Protein AF-0000000074302626 (afdb_homodimer)

InterPro domains:
  IPR003599 Immunoglobulin domain subtype [SM00409] (27-127)
  IPR007110 Immunoglobulin-like domain [PS50835] (35-127)
  IPR013106 Immunoglobulin V-set domain [PF07686] (28-123)
  IPR013106 Immunoglobulin V-set domain [SM00406] (37-113)
  IPR013783 Immunoglobulin-like fold [G3DSA:2.60.40.10] (21-135)
  IPR036179 Immunoglobulin-like domain superfamily [SSF48726] (26-127)
  IPR051713 T-cell Activation and Immune Regulation Protein [PTHR25466] (11-129)

pLDDT: mean 74.73, std 21.74, range [28.8, 98.38]

Solvent-accessible surface area (backbone atoms only — not comparable to full-atom values): 18067 Å² total; per-residue (Å²): 135,83,78,80,64,68,66,65,61,52,59,59,54,62,61,63,63,64,66,69,77,69,72,67,71,64,68,44,77,44,80,39,42,53,61,34,64,42,73,50,74,30,65,54,92,57,94,56,43,43,38,39,33,21,40,72,80,64,46,36,59,33,34,30,54,77,63,36,80,40,63,87,63,31,39,74,93,42,64,94,29,65,44,73,48,69,89,34,30,89,77,20,36,65,33,34,36,42,41,64,34,45,76,82,68,41,42,46,34,37,36,27,33,67,29,71,86,60,38,31,32,31,38,40,44,58,41,71,72,70,69,73,68,62,72,70,68,77,73,68,69,74,69,80,79,74,78,74,73,73,78,82,118,134,82,79,80,63,69,66,66,60,52,59,57,54,61,61,63,66,64,66,69,77,69,73,68,71,66,69,44,76,45,82,39,41,53,61,35,62,42,73,49,72,29,66,55,93,57,95,54,43,44,38,40,33,21,40,73,81,64,48,35,60,35,34,29,54,77,64,36,81,40,63,86,64,31,40,74,93,42,64,95,29,67,43,72,49,69,88,35,31,86,77,19,34,65,32,35,36,41,40,64,34,45,76,82,68,41,43,46,35,37,36,28,32,66,28,73,87,59,39,30,32,32,39,39,44,59,42,73,74,70,70,74,70,63,74,69,70,77,74,68,72,75,70,81,81,74,78,78,73,73,78,80,120

Organism: Pangasianodon hypophthalmus (NCBI:txid310915)

Nearest PDB structures (foldseek):
  6noj-assembly1_A  TM=9.032E-01  e=3.410E-06  Homo sapiens
  6nm8-assembly1_A  TM=8.771E-01  e=3.625E-06  Homo sapiens
  7yds-assembly1_A  TM=8.911E-01  e=1.387E-05  Homo sapiens
  6nnv-assembly4_D  TM=8.698E-01  e=1.228E-05  Homo sapiens
  5x8m-assembly1_A  TM=8.598E-01  e=3.464E-05  Homo sapiens

Sequence (306 aa):
MFVDVNGRYFVVFVFLMLINSVSAQSVQVVNANLGRSVILPCTANHDTLTAYWRYNDSKTVCDIIRGKVNFEEQDPVYKSRVESFPSKFAKGNFSIKLSNLKKSDAGIYTCNFPSTLTPGTVQLRVTENRTGDVMRRPDSLLLFLLGCVLLSNMFVDVNGRYFVVFVFLMLINSVSAQSVQVVNANLGRSVILPCTANHDTLTAYWRYNDSKTVCDIIRGKVNFEEQDPVYKSRVESFPSKFAKGNFSIKLSNLKKSDAGIYTCNFPSTLTPGTVQLRVTENRTGDVMRRPDSLLLFLLGCVLLSN

Secondary structure (DSSP, 8-state):
-----HHHHHHHHHHHTT--------EEEEEEETTS-EEE--B-SS--S-EEEEETTTEEEEEEETTEEE-TT--GGGTTTEEE-GGGGGGTB--EEE-S--GGG-EEEEEE-B-SS--EEEEEEEE------------TT------------/-----HHHHHHHHHHHTT--------EEEEEEETTS-EEE--B-SS--S-EEEEETTTEEEEEEETTEEE-TT--GGGTTTEEE-GGGGGGTB--EEE-S--GGG-EEEEEE-B-SS--EEEEEEEE------------TT------------

Radius of gyration: 34.17 Å; Cα contacts (8 Å, |Δi|>4): 536; chains: 2; bounding box: 73×159×86 Å

Structure (mmCIF, N/CA/C/O backbone):
data_AF-0000000074302626-model_v1
#
loop_
_entity.id
_entity.type
_entity.pdbx_description
1 polymer 'Ig-like domain-containing protein'
#
loop_
_atom_site.group_PDB
_atom_site.id
_atom_site.type_symbol
_atom_site.label_atom_id
_atom_site.label_alt_id
_atom_site.label_comp_id
_atom_site.label_asym_id
_atom_site.label_entity_id
_atom_site.label_seq_id
_atom_site.pdbx_PDB_ins_code
_atom_site.Cartn_x
_atom_site.Cartn_y
_atom_site.Cartn_z
_atom_site.occupancy
_atom_site.B_iso_or_equiv
_atom_site.auth_seq_id
_atom_site.auth_comp_id
_atom_site.auth_asym_id
_atom_site.auth_atom_id
_atom_site.pdbx_PDB_model_num
ATOM 1 N N . MET A 1 1 ? -37.562 13.008 -54.594 1 30.45 1 MET A N 1
ATOM 2 C CA . MET A 1 1 ? -37.781 12.75 -53.188 1 30.45 1 MET A CA 1
ATOM 3 C C . MET A 1 1 ? -36.562 12.031 -52.562 1 30.45 1 MET A C 1
ATOM 5 O O . MET A 1 1 ? -36.375 10.844 -52.812 1 30.45 1 MET A O 1
ATOM 9 N N . PHE A 1 2 ? -35.375 12.781 -52.625 1 40.12 2 PHE A N 1
ATOM 10 C CA . PHE A 1 2 ? -34.094 12.422 -52.062 1 40.12 2 PHE A CA 1
ATOM 11 C C . PHE A 1 2 ? -34.156 12.258 -50.562 1 40.12 2 PHE A C 1
ATOM 13 O O . PHE A 1 2 ? -34.5 13.195 -49.844 1 40.12 2 PHE A O 1
ATOM 20 N N . VAL A 1 3 ? -34.625 11.086 -50.062 1 40.97 3 VAL A N 1
ATOM 21 C CA . VAL A 1 3 ? -34.656 10.68 -48.688 1 40.97 3 VAL A CA 1
ATOM 22 C C . VAL A 1 3 ? -33.25 10.734 -48.094 1 40.97 3 VAL A C 1
ATOM 24 O O . VAL A 1 3 ? -32.312 10.141 -48.625 1 40.97 3 VAL A O 1
ATOM 27 N N . ASP A 1 4 ? -32.875 11.922 -47.562 1 47.25 4 ASP A N 1
ATOM 28 C CA . ASP A 1 4 ? -31.688 12.227 -46.781 1 47.25 4 ASP A CA 1
ATOM 29 C C . ASP A 1 4 ? -31.609 11.328 -45.531 1 47.25 4 ASP A C 1
ATOM 31 O O . ASP A 1 4 ? -32.312 11.57 -44.531 1 47.25 4 ASP A O 1
ATOM 35 N N . VAL A 1 5 ? -31.625 10.016 -45.688 1 51.09 5 VAL A N 1
ATOM 36 C CA . VAL A 1 5 ? -31.578 9.055 -44.594 1 51.09 5 VAL A CA 1
ATOM 37 C C . VAL A 1 5 ? -30.266 9.211 -43.812 1 51.09 5 VAL A C 1
ATOM 39 O O . VAL A 1 5 ? -30.047 8.531 -42.812 1 51.09 5 VAL A O 1
ATOM 42 N N . ASN A 1 6 ? -29.234 9.891 -44.469 1 52.16 6 ASN A N 1
ATOM 43 C CA . ASN A 1 6 ? -27.922 9.453 -44.031 1 52.16 6 ASN A CA 1
ATOM 44 C C . ASN A 1 6 ? -27.562 10.047 -42.688 1 52.16 6 ASN A C 1
ATOM 46 O O . ASN A 1 6 ? -26.531 9.688 -42.094 1 52.16 6 ASN A O 1
ATOM 50 N N . GLY A 1 7 ? -28.312 11.086 -42.219 1 48.12 7 GLY A N 1
ATOM 51 C CA . GLY A 1 7 ? -27.703 11.797 -41.125 1 48.12 7 GLY A CA 1
ATOM 52 C C . GLY A 1 7 ? -27.906 11.102 -39.781 1 48.12 7 GLY A C 1
ATOM 53 O O . GLY A 1 7 ? -27.141 11.305 -38.844 1 48.12 7 GLY A O 1
ATOM 54 N N . ARG A 1 8 ? -29.062 10.383 -39.656 1 54.31 8 ARG A N 1
ATOM 55 C CA . ARG A 1 8 ? -29.422 9.883 -38.344 1 54.31 8 ARG A CA 1
ATOM 56 C C . ARG A 1 8 ? -28.531 8.719 -37.906 1 54.31 8 ARG A C 1
ATOM 58 O O . ARG A 1 8 ? -28.25 8.523 -36.719 1 54.31 8 ARG A O 1
ATOM 65 N N . TYR A 1 9 ? -28.031 7.965 -39.031 1 55.94 9 TYR A N 1
ATOM 66 C CA . TYR A 1 9 ? -27.25 6.797 -38.656 1 55.94 9 TYR A CA 1
ATOM 67 C C . TYR A 1 9 ? -25.859 7.203 -38.156 1 55.94 9 TYR A C 1
ATOM 69 O O . TYR A 1 9 ? -25.219 6.461 -37.406 1 55.94 9 TYR A O 1
ATOM 77 N N . PHE A 1 10 ? -25.562 8.531 -38.344 1 57.09 10 PHE A N 1
ATOM 78 C CA . PHE A 1 10 ? -24.219 8.938 -37.969 1 57.09 10 PHE A CA 1
ATOM 79 C C . PHE A 1 10 ? -24.141 9.219 -36.469 1 57.09 10 PHE A C 1
ATOM 81 O O . PHE A 1 10 ? -23.125 8.945 -35.844 1 57.09 10 PHE A O 1
ATOM 88 N N . VAL A 1 11 ? -25.297 9.633 -35.875 1 56.06 11 VAL A N 1
ATOM 89 C CA . VAL A 1 11 ? -25.281 10.008 -34.469 1 56.06 11 VAL A CA 1
ATOM 90 C C . VAL A 1 11 ? -25.25 8.758 -33.594 1 56.06 11 VAL A C 1
ATOM 92 O O . VAL A 1 11 ? -24.594 8.727 -32.531 1 56.06 11 VAL A O 1
ATOM 95 N N . VAL A 1 12 ? -25.938 7.672 -34.062 1 58.88 12 VAL A N 1
ATOM 96 C CA . VAL A 1 12 ? -25.984 6.484 -33.219 1 58.88 12 VAL A CA 1
ATOM 97 C C . VAL A 1 12 ? -24.625 5.781 -33.25 1 58.88 12 VAL A C 1
ATOM 99 O O . VAL A 1 12 ? -24.172 5.246 -32.25 1 58.88 12 VAL A O 1
ATOM 102 N N . PHE A 1 13 ? -23.828 5.969 -34.406 1 58.75 13 PHE A N 1
ATOM 103 C CA . PHE A 1 13 ? -22.562 5.258 -34.531 1 58.75 13 PHE A CA 1
ATOM 104 C C . PHE A 1 13 ? -21.516 5.863 -33.594 1 58.75 13 PHE A C 1
ATOM 106 O O . PHE A 1 13 ? -20.719 5.141 -33 1 58.75 13 PHE A O 1
ATOM 113 N N . VAL A 1 14 ? -21.562 7.234 -33.375 1 58.25 14 VAL A N 1
ATOM 114 C CA . VAL A 1 14 ? -20.547 7.879 -32.531 1 58.25 14 VAL A CA 1
ATOM 115 C C . VAL A 1 14 ? -20.781 7.512 -31.078 1 58.25 14 VAL A C 1
ATOM 117 O O . VAL A 1 14 ? -19.812 7.375 -30.312 1 58.25 14 VAL A O 1
ATOM 120 N N . PHE A 1 15 ? -22.078 7.203 -30.719 1 56.84 15 PHE A N 1
ATOM 121 C CA . PHE A 1 15 ? -22.344 6.918 -29.312 1 56.84 15 PHE A CA 1
ATOM 122 C C . PHE A 1 15 ? -21.797 5.551 -28.922 1 56.84 15 PHE A C 1
ATOM 124 O O . PHE A 1 15 ? -21.344 5.355 -27.781 1 56.84 15 PHE A O 1
ATOM 131 N N . LEU A 1 16 ? -21.719 4.496 -29.797 1 56.25 16 LEU A N 1
ATOM 132 C CA . LEU A 1 16 ? -21.266 3.148 -29.453 1 56.25 16 LEU A CA 1
ATOM 133 C C . LEU A 1 16 ? -19.766 3.107 -29.266 1 56.25 16 LEU A C 1
ATOM 135 O O . LEU A 1 16 ? -19.234 2.18 -28.641 1 56.25 16 LEU A O 1
ATOM 139 N N . MET A 1 17 ? -19.031 4.078 -29.844 1 53.59 17 MET A N 1
ATOM 140 C CA . MET A 1 17 ? -17.578 3.947 -29.766 1 53.59 17 MET A CA 1
ATOM 141 C C . MET A 1 17 ? -17.078 4.324 -28.375 1 53.59 17 MET A C 1
ATOM 143 O O . MET A 1 17 ? -15.898 4.125 -28.062 1 53.59 17 MET A O 1
ATOM 147 N N . LEU A 1 18 ? -17.875 4.961 -27.641 1 45.97 18 LEU A N 1
ATOM 148 C CA . LEU A 1 18 ? -17.312 5.309 -26.344 1 45.97 18 LEU A CA 1
ATOM 149 C C . LEU A 1 18 ? -17.359 4.113 -25.391 1 45.97 18 LEU A C 1
ATOM 151 O O . LEU A 1 18 ? -17.531 4.277 -24.188 1 45.97 18 LEU A O 1
ATOM 155 N N . ILE A 1 19 ? -17.656 2.846 -25.875 1 48.72 19 ILE A N 1
ATOM 156 C CA . ILE A 1 19 ? -17.391 1.754 -24.938 1 48.72 19 ILE A CA 1
ATOM 157 C C . ILE A 1 19 ? -15.977 1.861 -24.391 1 48.72 19 ILE A C 1
ATOM 159 O O . ILE A 1 19 ? -15.008 1.756 -25.156 1 48.72 19 ILE A O 1
ATOM 163 N N . ASN A 1 20 ? -15.789 2.672 -23.359 1 44.5 20 ASN A N 1
ATOM 164 C CA . ASN A 1 20 ? -14.602 2.721 -22.516 1 44.5 20 ASN A CA 1
ATOM 165 C C . ASN A 1 20 ? -14.031 1.328 -22.266 1 44.5 20 ASN A C 1
ATOM 167 O O . ASN A 1 20 ? -14.75 0.427 -21.828 1 44.5 20 ASN A O 1
ATOM 171 N N . SER A 1 21 ? -13.086 0.851 -23 1 40.78 21 SER A N 1
ATOM 172 C CA . SER A 1 21 ? -12.219 -0.267 -22.656 1 40.78 21 SER A CA 1
ATOM 173 C C . SER A 1 21 ? -11.938 -0.307 -21.156 1 40.78 21 SER A C 1
ATOM 175 O O . SER A 1 21 ? -11.031 0.372 -20.656 1 40.78 21 SER A O 1
ATOM 177 N N . VAL A 1 22 ? -12.93 -0.44 -20.281 1 44.16 22 VAL A N 1
ATOM 178 C CA . VAL A 1 22 ? -12.562 -0.882 -18.938 1 44.16 22 VAL A CA 1
ATOM 179 C C . VAL A 1 22 ? -11.469 -1.944 -19.031 1 44.16 22 VAL A C 1
ATOM 181 O O . VAL A 1 22 ? -11.664 -2.996 -19.641 1 44.16 22 VAL A O 1
ATOM 184 N N . SER A 1 23 ? -10.266 -1.597 -19.234 1 43.94 23 SER A N 1
ATOM 185 C CA . SER A 1 23 ? -9.18 -2.549 -19.062 1 43.94 23 SER A CA 1
ATOM 186 C C . SER A 1 23 ? -9.445 -3.496 -17.906 1 43.94 23 SER A C 1
ATOM 188 O O . SER A 1 23 ? -9.57 -3.061 -16.75 1 43.94 23 SER A O 1
ATOM 190 N N . ALA A 1 24 ? -10.312 -4.422 -18.094 1 46.06 24 ALA A N 1
ATOM 191 C CA . ALA A 1 24 ? -10.531 -5.523 -17.156 1 46.06 24 ALA A CA 1
ATOM 192 C C . ALA A 1 24 ? -9.219 -5.945 -16.5 1 46.06 24 ALA A C 1
ATOM 194 O O . ALA A 1 24 ? -8.211 -6.137 -17.172 1 46.06 24 ALA A O 1
ATOM 195 N N . GLN A 1 25 ? -8.984 -5.445 -15.352 1 54.66 25 GLN A N 1
ATOM 196 C CA . GLN A 1 25 ? -7.879 -5.996 -14.57 1 54.66 25 GLN A CA 1
ATOM 197 C C . GLN A 1 25 ? -7.844 -7.52 -14.672 1 54.66 25 GLN A C 1
ATOM 199 O O . GLN A 1 25 ? -8.797 -8.195 -14.281 1 54.66 25 GLN A O 1
ATOM 204 N N . SER A 1 26 ? -7.039 -8.062 -15.625 1 66.5 26 SER A N 1
ATOM 205 C CA . SER A 1 26 ? -6.934 -9.508 -15.781 1 66.5 26 SER A CA 1
ATOM 206 C C . SER A 1 26 ? -6.418 -10.164 -14.508 1 66.5 26 SER A C 1
ATOM 208 O O . SER A 1 26 ? -5.48 -9.672 -13.883 1 66.5 26 SER A O 1
ATOM 210 N N . VAL A 1 27 ? -7.223 -11 -13.82 1 78.25 27 VAL A N 1
ATOM 211 C CA . VAL A 1 27 ? -6.828 -11.82 -12.68 1 78.25 27 VAL A CA 1
ATOM 212 C C . VAL A 1 27 ? -6.109 -13.078 -13.172 1 78.25 27 VAL A C 1
ATOM 214 O O . VAL A 1 27 ? -6.621 -13.797 -14.031 1 78.25 27 VAL A O 1
ATOM 217 N N . GLN A 1 28 ? -4.84 -13.258 -12.812 1 85.12 28 GLN A N 1
ATOM 218 C CA . GLN A 1 28 ? -4.098 -14.469 -13.125 1 85.12 28 GLN A CA 1
ATOM 219 C C . GLN A 1 28 ? -4.312 -15.539 -12.062 1 85.12 28 GLN A C 1
ATOM 221 O O . GLN A 1 28 ? -4.082 -15.297 -10.875 1 85.12 28 GLN A O 1
ATOM 226 N N . VAL A 1 29 ? -4.77 -16.672 -12.43 1 87.94 29 VAL A N 1
ATOM 227 C CA . VAL A 1 29 ? -4.973 -17.781 -11.5 1 87.94 29 VAL A CA 1
ATOM 228 C C . VAL A 1 29 ? -3.705 -18.625 -11.43 1 87.94 29 VAL A C 1
ATOM 230 O O . VAL A 1 29 ? -3.143 -19 -12.461 1 87.94 29 VAL A O 1
ATOM 233 N N . VAL A 1 30 ? -3.279 -18.922 -10.266 1 92.69 30 VAL A N 1
ATOM 234 C CA . VAL A 1 30 ? -2.113 -19.766 -10.031 1 92.69 30 VAL A CA 1
ATOM 235 C C . VAL A 1 30 ? -2.488 -20.938 -9.117 1 92.69 30 VAL A C 1
ATOM 237 O O . VAL A 1 30 ? -3.082 -20.734 -8.055 1 92.69 30 VAL A O 1
ATOM 240 N N . ASN A 1 31 ? -2.225 -22.125 -9.523 1 91.38 31 ASN A N 1
ATOM 241 C CA . ASN A 1 31 ? -2.447 -23.328 -8.742 1 91.38 31 ASN A CA 1
ATOM 242 C C . ASN A 1 31 ? -1.149 -23.844 -8.125 1 91.38 31 ASN A C 1
ATOM 244 O O . ASN A 1 31 ? -0.103 -23.844 -8.773 1 91.38 31 ASN A O 1
ATOM 248 N N . ALA A 1 32 ? -1.257 -24.25 -6.812 1 94 32 ALA A N 1
ATOM 249 C CA . ALA A 1 32 ? -0.085 -24.812 -6.141 1 94 32 ALA A CA 1
ATOM 250 C C . ALA A 1 32 ? -0.495 -25.797 -5.047 1 94 32 ALA A C 1
ATOM 252 O O . ALA A 1 32 ? -1.673 -25.891 -4.695 1 94 32 ALA A O 1
ATOM 253 N N . ASN A 1 33 ? 0.467 -26.516 -4.551 1 92.62 33 ASN A N 1
ATOM 254 C CA . ASN A 1 33 ? 0.184 -27.562 -3.586 1 92.62 33 ASN A CA 1
ATOM 255 C C . ASN A 1 33 ? 0.623 -27.172 -2.178 1 92.62 33 ASN A C 1
ATOM 257 O O . ASN A 1 33 ? 1.639 -26.5 -2.004 1 92.62 33 ASN A O 1
ATOM 261 N N . LEU A 1 34 ? -0.131 -27.766 -1.21 1 93.94 34 LEU A N 1
ATOM 262 C CA . LEU A 1 34 ? 0.181 -27.578 0.205 1 93.94 34 LEU A CA 1
ATOM 263 C C . LEU A 1 34 ? 1.631 -27.953 0.492 1 93.94 34 LEU A C 1
ATOM 265 O O . LEU A 1 34 ? 2.123 -28.969 -0.007 1 93.94 34 LEU A O 1
ATOM 269 N N . GLY A 1 35 ? 2.295 -27.125 1.33 1 95.25 35 GLY A N 1
ATOM 270 C CA . GLY A 1 35 ? 3.646 -27.438 1.763 1 95.25 35 GLY A CA 1
ATOM 271 C C . GLY A 1 35 ? 4.703 -27.062 0.739 1 95.25 35 GLY A C 1
ATOM 272 O O . GLY A 1 35 ? 5.895 -27.031 1.051 1 95.25 35 GLY A O 1
ATOM 273 N N . ARG A 1 36 ? 4.32 -26.797 -0.44 1 94.44 36 ARG A N 1
ATOM 274 C CA . ARG A 1 36 ? 5.262 -26.438 -1.496 1 94.44 36 ARG A CA 1
ATOM 275 C C . ARG A 1 36 ? 5.379 -24.922 -1.632 1 94.44 36 ARG A C 1
ATOM 277 O O . ARG A 1 36 ? 4.988 -24.188 -0.727 1 94.44 36 ARG A O 1
ATOM 284 N N . SER A 1 37 ? 6.148 -24.469 -2.662 1 96.88 37 SER A N 1
ATOM 285 C CA . SER A 1 37 ? 6.316 -23.047 -2.949 1 96.88 37 SER A CA 1
ATOM 286 C C . SER A 1 37 ? 5.594 -22.656 -4.234 1 96.88 37 SER A C 1
ATOM 288 O O . SER A 1 37 ? 5.277 -23.516 -5.062 1 96.88 37 SER A O 1
ATOM 290 N N . VAL A 1 38 ? 5.293 -21.453 -4.336 1 96.44 38 VAL A N 1
ATOM 291 C CA . VAL A 1 38 ? 4.664 -20.938 -5.547 1 96.44 38 VAL A CA 1
ATOM 292 C C . VAL A 1 38 ? 5.207 -19.547 -5.859 1 96.44 38 VAL A C 1
ATOM 294 O O . VAL A 1 38 ? 5.578 -18.797 -4.953 1 96.44 38 VAL A O 1
ATOM 297 N N . ILE A 1 39 ? 5.301 -19.203 -7.145 1 97.12 39 ILE A N 1
ATOM 298 C CA . ILE A 1 39 ? 5.625 -17.844 -7.574 1 97.12 39 ILE A CA 1
ATOM 299 C C . ILE A 1 39 ? 4.34 -17.078 -7.863 1 97.12 39 ILE A C 1
ATOM 301 O O . ILE A 1 39 ? 3.465 -17.562 -8.578 1 97.12 39 ILE A O 1
ATOM 305 N N . LEU A 1 40 ? 4.129 -16.016 -7.27 1 96.19 40 LEU A N 1
ATOM 306 C CA . LEU A 1 40 ? 3.068 -15.07 -7.602 1 96.19 40 LEU A CA 1
ATOM 307 C C . LEU A 1 40 ? 3.564 -14.016 -8.586 1 96.19 40 LEU A C 1
ATOM 309 O O . LEU A 1 40 ? 4.391 -13.172 -8.242 1 96.19 40 LEU A O 1
ATOM 313 N N . PRO A 1 41 ? 3.102 -14.086 -9.781 1 93.81 41 PRO A N 1
ATOM 314 C CA . PRO A 1 41 ? 3.674 -13.25 -10.836 1 93.81 41 PRO A CA 1
ATOM 315 C C . PRO A 1 41 ? 3.197 -11.797 -10.766 1 93.81 41 PRO A C 1
ATOM 317 O O . PRO A 1 41 ? 2.035 -11.547 -10.438 1 93.81 41 PRO A O 1
ATOM 320 N N . CYS A 1 42 ? 4.082 -10.914 -11.078 1 91.62 42 CYS A N 1
ATOM 321 C CA . CYS A 1 42 ? 3.775 -9.484 -11.172 1 91.62 42 CYS A CA 1
ATOM 322 C C . CYS A 1 42 ? 4.805 -8.766 -12.031 1 91.62 42 CYS A C 1
ATOM 324 O O . CYS A 1 42 ? 6 -8.805 -11.742 1 91.62 42 CYS A O 1
ATOM 326 N N . THR A 1 43 ? 4.344 -8.109 -13.086 1 88.5 43 THR A N 1
ATOM 327 C CA . THR A 1 43 ? 5.207 -7.348 -13.992 1 88.5 43 THR A CA 1
ATOM 328 C C . THR A 1 43 ? 4.691 -5.922 -14.156 1 88.5 43 THR A C 1
ATOM 330 O O . THR A 1 43 ? 3.504 -5.707 -14.406 1 88.5 43 THR A O 1
ATOM 333 N N . ALA A 1 44 ? 5.551 -4.977 -13.922 1 86.19 44 ALA A N 1
ATOM 334 C CA . ALA A 1 44 ? 5.195 -3.572 -14.125 1 86.19 44 ALA A CA 1
ATOM 335 C C . ALA A 1 44 ? 5.215 -3.207 -15.602 1 86.19 44 ALA A C 1
ATOM 337 O O . ALA A 1 44 ? 6.059 -3.695 -16.359 1 86.19 44 ALA A O 1
ATOM 338 N N . ASN A 1 45 ? 4.316 -2.402 -15.938 1 79.81 45 ASN A N 1
ATOM 339 C CA . ASN A 1 45 ? 4.266 -1.92 -17.312 1 79.81 45 ASN A CA 1
ATOM 340 C C . ASN A 1 45 ? 4.887 -0.532 -17.453 1 79.81 45 ASN A C 1
ATOM 342 O O . ASN A 1 45 ? 4.734 0.126 -18.484 1 79.81 45 ASN A O 1
ATOM 346 N N . HIS A 1 46 ? 5.445 0.01 -16.406 1 77.75 46 HIS A N 1
ATOM 347 C CA . HIS A 1 46 ? 6.145 1.287 -16.359 1 77.75 46 HIS A CA 1
ATOM 348 C C . HIS A 1 46 ? 7.406 1.188 -15.508 1 77.75 46 HIS A C 1
ATOM 350 O O . HIS A 1 46 ? 7.629 0.175 -14.836 1 77.75 46 HIS A O 1
ATOM 356 N N . ASP A 1 47 ? 8.203 2.234 -15.617 1 81.12 47 ASP A N 1
ATOM 357 C CA . ASP A 1 47 ? 9.43 2.238 -14.82 1 81.12 47 ASP A CA 1
ATOM 358 C C . ASP A 1 47 ? 9.125 2.508 -13.352 1 81.12 47 ASP A C 1
ATOM 360 O O . ASP A 1 47 ? 8.492 3.512 -13.016 1 81.12 47 ASP A O 1
ATOM 364 N N . THR A 1 48 ? 9.383 1.585 -12.5 1 81.69 48 THR A N 1
ATOM 365 C CA . THR A 1 48 ? 9.234 1.726 -11.055 1 81.69 48 THR A CA 1
ATOM 366 C C . THR A 1 48 ? 10.18 0.782 -10.32 1 81.69 48 THR A C 1
ATOM 368 O O . THR A 1 48 ? 10.664 -0.198 -10.898 1 81.69 48 THR A O 1
ATOM 371 N N . LEU A 1 49 ? 10.484 1.175 -9.117 1 85.06 49 LEU A N 1
ATOM 372 C CA . LEU A 1 49 ? 11.273 0.307 -8.25 1 85.06 49 LEU A CA 1
ATOM 373 C C . LEU A 1 49 ? 10.523 0.003 -6.961 1 85.06 49 LEU A C 1
ATOM 375 O O . LEU A 1 49 ? 11.109 -0.494 -5.996 1 85.06 49 LEU A O 1
ATOM 379 N N . THR A 1 50 ? 9.234 0.332 -6.996 1 84.25 50 THR A N 1
ATOM 380 C CA . THR A 1 50 ? 8.422 0.166 -5.793 1 84.25 50 THR A CA 1
ATOM 381 C C . THR A 1 50 ? 7.156 -0.626 -6.102 1 84.25 50 THR A C 1
ATOM 383 O O . THR A 1 50 ? 6.512 -0.405 -7.133 1 84.25 50 THR A O 1
ATOM 386 N N . ALA A 1 51 ? 6.859 -1.539 -5.305 1 88.62 51 ALA A N 1
ATOM 387 C CA . ALA A 1 51 ? 5.637 -2.336 -5.387 1 88.62 51 ALA A CA 1
ATOM 388 C C . ALA A 1 51 ? 5.16 -2.752 -3.998 1 88.62 51 ALA A C 1
ATOM 390 O O . ALA A 1 51 ? 5.973 -2.979 -3.098 1 88.62 51 ALA A O 1
ATOM 391 N N . TYR A 1 52 ? 3.842 -2.846 -3.848 1 87.38 52 TYR A N 1
ATOM 392 C CA . TYR A 1 52 ? 3.217 -3.277 -2.602 1 87.38 52 TYR A CA 1
ATOM 393 C C . TYR A 1 52 ? 2.379 -4.531 -2.818 1 87.38 52 TYR A C 1
ATOM 395 O O . TYR A 1 52 ? 1.362 -4.496 -3.516 1 87.38 52 TYR A O 1
ATOM 403 N N . TRP A 1 53 ? 2.807 -5.625 -2.248 1 91.19 53 TRP A N 1
ATOM 404 C CA . TRP A 1 53 ? 2.033 -6.863 -2.301 1 91.19 53 TRP A CA 1
ATOM 405 C C . TRP A 1 53 ? 1.067 -6.949 -1.124 1 91.19 53 TRP A C 1
ATOM 407 O O . TRP A 1 53 ? 1.467 -6.777 0.031 1 91.19 53 TRP A O 1
ATOM 417 N N . ARG A 1 54 ? -0.193 -7.227 -1.435 1 88 54 ARG A N 1
ATOM 418 C CA . ARG A 1 54 ? -1.238 -7.344 -0.423 1 88 54 ARG A CA 1
ATOM 419 C C . ARG A 1 54 ? -2.049 -8.625 -0.622 1 88 54 ARG A C 1
ATOM 421 O O . ARG A 1 54 ? -2.252 -9.062 -1.754 1 88 54 ARG A O 1
ATOM 428 N N . TYR A 1 55 ? -2.387 -9.211 0.473 1 89.75 55 TYR A N 1
ATOM 429 C CA . TYR A 1 55 ? -3.385 -10.273 0.489 1 89.75 55 TYR A CA 1
ATOM 430 C C . TYR A 1 55 ? -4.758 -9.727 0.855 1 89.75 55 TYR A C 1
ATOM 432 O O . TYR A 1 55 ? -4.906 -9.023 1.856 1 89.75 55 TYR A O 1
ATOM 440 N N . ASN A 1 56 ? -5.656 -10.008 0.04 1 82.38 56 ASN A N 1
ATOM 441 C CA . ASN A 1 56 ? -7.027 -9.531 0.201 1 82.38 56 ASN A CA 1
ATOM 442 C C . ASN A 1 56 ? -7.066 -8.031 0.456 1 82.38 56 ASN A C 1
ATOM 444 O O . ASN A 1 56 ? -7.758 -7.566 1.369 1 82.38 56 ASN A O 1
ATOM 448 N N . ASP A 1 57 ? -6.227 -7.273 -0.109 1 73.81 57 ASP A N 1
ATOM 449 C CA . ASP A 1 57 ? -6.176 -5.82 -0.224 1 73.81 57 ASP A CA 1
ATOM 450 C C . ASP A 1 57 ? -5.645 -5.188 1.061 1 73.81 57 ASP A C 1
ATOM 452 O O . ASP A 1 57 ? -5.281 -4.008 1.074 1 73.81 57 ASP A O 1
ATOM 456 N N . SER A 1 58 ? -5.57 -5.934 2.16 1 76.25 58 SER A N 1
ATOM 457 C CA . SER A 1 58 ? -5.258 -5.254 3.414 1 76.25 58 SER A CA 1
ATOM 458 C C . SER A 1 58 ? -3.988 -5.816 4.047 1 76.25 58 SER 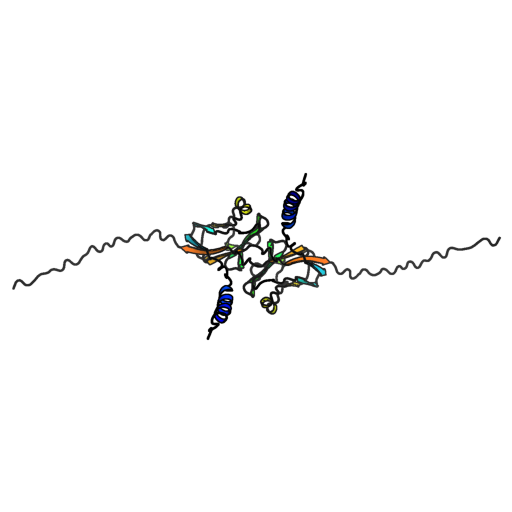A C 1
ATOM 460 O O . SER A 1 58 ? -3.129 -5.062 4.5 1 76.25 58 SER A O 1
ATOM 462 N N . LYS A 1 59 ? -3.893 -7.125 4.082 1 85.69 59 LYS A N 1
ATOM 463 C CA . LYS A 1 59 ? -2.758 -7.734 4.77 1 85.69 59 LYS A CA 1
ATOM 464 C C . LYS A 1 59 ? -1.475 -7.574 3.957 1 85.69 59 LYS A C 1
ATOM 466 O O . LYS A 1 59 ? -1.449 -7.871 2.762 1 85.69 59 LYS A O 1
ATOM 471 N N . THR A 1 60 ? -0.42 -7.074 4.621 1 88.44 60 THR A N 1
ATOM 472 C CA . THR A 1 60 ? 0.845 -6.848 3.932 1 88.44 60 THR A CA 1
ATOM 473 C C . THR A 1 60 ? 1.608 -8.156 3.758 1 88.44 60 THR A C 1
ATOM 475 O O . THR A 1 60 ? 1.927 -8.828 4.738 1 88.44 60 THR A O 1
ATOM 478 N N . VAL A 1 61 ? 1.851 -8.492 2.533 1 94.62 61 VAL A N 1
ATOM 479 C CA . VAL A 1 61 ? 2.709 -9.633 2.221 1 94.62 61 VAL A CA 1
ATOM 480 C C . VAL A 1 61 ? 4.172 -9.195 2.23 1 94.62 61 VAL A C 1
ATOM 482 O O . VAL A 1 61 ? 4.996 -9.773 2.941 1 94.62 61 VAL A O 1
ATOM 485 N N . CYS A 1 62 ? 4.445 -8.195 1.514 1 93.94 62 CYS A N 1
ATOM 486 C CA . CYS A 1 62 ? 5.727 -7.504 1.56 1 93.94 62 CYS A CA 1
ATOM 487 C C . CYS A 1 62 ? 5.676 -6.215 0.749 1 93.94 62 CYS A C 1
ATOM 489 O O . CYS A 1 62 ? 4.754 -6.008 -0.042 1 93.94 62 CYS A O 1
ATOM 491 N N . ASP A 1 63 ? 6.637 -5.41 1.044 1 89.75 63 ASP A N 1
ATOM 492 C CA . ASP A 1 63 ? 6.828 -4.191 0.27 1 89.75 63 ASP A CA 1
ATOM 493 C C . ASP A 1 63 ? 8.195 -4.184 -0.413 1 89.75 63 ASP A C 1
ATOM 495 O O . ASP A 1 63 ? 9.172 -4.703 0.133 1 89.75 63 ASP A O 1
ATOM 499 N N . ILE A 1 64 ? 8.195 -3.697 -1.608 1 91.06 64 ILE A N 1
ATOM 500 C CA . ILE A 1 64 ? 9.438 -3.363 -2.295 1 91.06 64 ILE A CA 1
ATOM 501 C C . ILE A 1 64 ? 9.531 -1.851 -2.479 1 91.06 64 ILE A C 1
ATOM 503 O O . ILE A 1 64 ? 8.703 -1.248 -3.164 1 91.06 64 ILE A O 1
ATOM 507 N N . ILE A 1 65 ? 10.477 -1.301 -1.821 1 84.31 65 ILE A N 1
ATOM 508 C CA . ILE A 1 65 ? 10.602 0.153 -1.791 1 84.31 65 ILE A CA 1
ATOM 509 C C . ILE A 1 65 ? 11.93 0.574 -2.408 1 84.31 65 ILE A C 1
ATOM 511 O O . ILE A 1 65 ? 13 0.254 -1.877 1 84.31 65 ILE A O 1
ATOM 515 N N . ARG A 1 66 ? 11.828 1.259 -3.535 1 83.44 66 ARG A N 1
ATOM 516 C CA . ARG A 1 66 ? 13 1.749 -4.242 1 83.44 66 ARG A CA 1
ATOM 517 C C . ARG A 1 66 ? 14 0.624 -4.492 1 83.44 66 ARG A C 1
ATOM 519 O O . ARG A 1 66 ? 15.195 0.774 -4.219 1 83.44 66 ARG A O 1
ATOM 526 N N . GLY A 1 67 ? 13.477 -0.494 -4.773 1 88.44 67 GLY A N 1
ATOM 527 C CA . GLY A 1 67 ? 14.312 -1.611 -5.184 1 88.44 67 GLY A CA 1
ATOM 528 C C . GLY A 1 67 ? 14.781 -2.463 -4.016 1 88.44 67 GLY A C 1
ATOM 529 O O . GLY A 1 67 ? 15.672 -3.301 -4.172 1 88.44 67 GLY A O 1
ATOM 530 N N . LYS A 1 68 ? 14.289 -2.232 -2.863 1 89.94 68 LYS A N 1
ATOM 531 C CA . LYS A 1 68 ? 14.641 -3.016 -1.684 1 89.94 68 LYS A CA 1
ATOM 532 C C . LYS A 1 68 ? 13.398 -3.645 -1.05 1 89.94 68 LYS A C 1
ATOM 534 O O . LYS A 1 68 ? 12.398 -2.965 -0.829 1 89.94 68 LYS A O 1
ATOM 539 N N . VAL A 1 69 ? 13.531 -4.926 -0.83 1 90.31 69 VAL A N 1
ATOM 540 C CA . VAL A 1 69 ? 12.422 -5.598 -0.163 1 90.31 69 VAL A CA 1
ATOM 541 C C . VAL A 1 69 ? 12.336 -5.141 1.292 1 90.31 69 VAL A C 1
ATOM 543 O O . VAL A 1 69 ? 13.359 -4.992 1.961 1 90.31 69 VAL A O 1
ATOM 546 N N . ASN A 1 70 ? 11.234 -4.855 1.768 1 88.69 70 ASN A N 1
ATOM 547 C CA . ASN A 1 70 ? 10.953 -4.41 3.129 1 88.69 70 ASN A CA 1
ATOM 548 C C . ASN A 1 70 ? 9.922 -5.297 3.809 1 88.69 70 ASN A C 1
ATOM 550 O O . ASN A 1 70 ? 8.781 -5.395 3.348 1 88.69 70 ASN A O 1
ATOM 554 N N . PHE A 1 71 ? 10.383 -5.891 4.883 1 89.69 71 PHE A N 1
ATOM 555 C CA . PHE A 1 71 ? 9.5 -6.809 5.594 1 89.69 71 PHE A CA 1
ATOM 556 C C . PHE A 1 71 ? 8.992 -6.184 6.887 1 89.69 71 PHE A C 1
ATOM 558 O O . PHE A 1 71 ? 8.32 -6.844 7.684 1 89.69 71 PHE A O 1
ATOM 565 N N . GLU A 1 72 ? 9.258 -4.93 7.109 1 82.31 72 GLU A N 1
ATOM 566 C CA . GLU A 1 72 ? 8.945 -4.277 8.375 1 82.31 72 GLU A CA 1
ATOM 567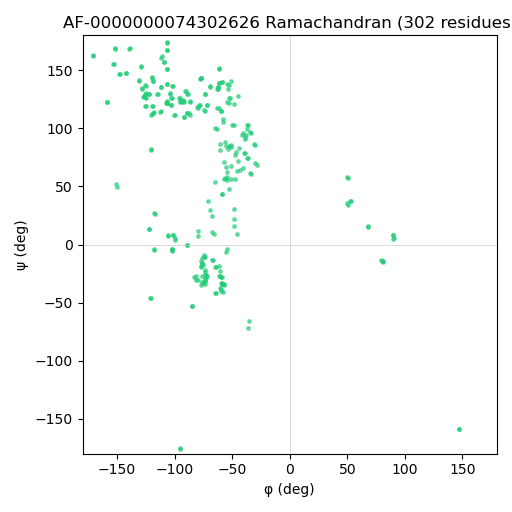 C C . GLU A 1 72 ? 7.461 -4.363 8.695 1 82.31 72 GLU A C 1
ATOM 569 O O . GLU A 1 72 ? 7.078 -4.578 9.852 1 82.31 72 GLU A O 1
ATOM 574 N N . GLU A 1 73 ? 6.637 -4.184 7.711 1 81.44 73 GLU A N 1
ATOM 575 C CA . GLU A 1 73 ? 5.195 -4.145 7.926 1 81.44 73 GLU A CA 1
ATOM 576 C C . GLU A 1 73 ? 4.543 -5.465 7.535 1 81.44 73 GLU A C 1
ATOM 578 O O . GLU A 1 73 ? 3.316 -5.551 7.422 1 81.44 73 GLU A O 1
ATOM 583 N N . GLN A 1 74 ? 5.352 -6.438 7.242 1 89.81 74 GLN A N 1
ATOM 584 C CA . GLN A 1 74 ? 4.832 -7.727 6.801 1 89.81 74 GLN A CA 1
ATOM 585 C C . GLN A 1 74 ? 3.982 -8.383 7.887 1 89.81 74 GLN A C 1
ATOM 587 O O . GLN A 1 74 ? 4.352 -8.367 9.062 1 89.81 74 GLN A O 1
ATOM 592 N N . ASP A 1 75 ? 2.842 -8.867 7.48 1 91 75 ASP A N 1
ATOM 593 C CA . ASP A 1 75 ? 2.039 -9.664 8.406 1 91 75 ASP A CA 1
ATOM 594 C C . ASP A 1 75 ? 2.818 -10.883 8.898 1 91 75 ASP A C 1
ATOM 596 O O . ASP A 1 75 ? 3.5 -11.547 8.117 1 91 75 ASP A O 1
ATOM 600 N N . PRO A 1 76 ? 2.721 -11.242 10.125 1 93.12 76 PRO A N 1
ATOM 601 C CA . PRO A 1 76 ? 3.492 -12.328 10.727 1 93.12 76 PRO A CA 1
ATOM 602 C C . PRO A 1 76 ? 3.256 -13.672 10.039 1 93.12 76 PRO A C 1
ATOM 604 O O . PRO A 1 76 ? 4.133 -14.539 10.055 1 93.12 76 PRO A O 1
ATOM 607 N N . VAL A 1 77 ? 2.139 -13.914 9.453 1 94.69 77 VAL A N 1
ATOM 608 C CA . VAL A 1 77 ? 1.802 -15.195 8.844 1 94.69 77 VAL A CA 1
ATOM 609 C C . VAL A 1 77 ? 2.742 -15.469 7.672 1 94.69 77 VAL A C 1
ATOM 611 O O . VAL A 1 77 ? 2.918 -16.625 7.27 1 94.69 77 VAL A O 1
ATOM 614 N N . TYR A 1 78 ? 3.381 -14.438 7.168 1 96.69 78 TYR A N 1
ATOM 615 C CA . TYR A 1 78 ? 4.246 -14.57 6 1 96.69 78 TYR A CA 1
ATOM 616 C C . TYR A 1 78 ? 5.715 -14.586 6.406 1 96.69 78 TYR A C 1
ATOM 618 O O . TYR A 1 78 ? 6.598 -14.711 5.555 1 96.69 78 TYR A O 1
ATOM 626 N N . LYS A 1 79 ? 6.027 -14.391 7.66 1 96.06 79 LYS A N 1
ATOM 627 C CA . LYS A 1 79 ? 7.406 -14.258 8.125 1 96.06 79 LYS A CA 1
ATOM 628 C C . LYS A 1 79 ? 8.258 -15.43 7.633 1 96.06 79 LYS A C 1
ATOM 630 O O . LYS A 1 79 ? 7.875 -16.594 7.789 1 96.06 79 LYS A O 1
ATOM 635 N N . SER A 1 80 ? 9.344 -15.125 6.988 1 96.44 80 SER A N 1
ATOM 636 C CA . SER A 1 80 ? 10.367 -16.047 6.523 1 96.44 80 SER A CA 1
ATOM 637 C C . SER A 1 80 ? 9.844 -16.953 5.41 1 96.44 80 SER A C 1
ATOM 639 O O . SER A 1 80 ? 10.391 -18.031 5.156 1 96.44 80 SER A O 1
ATOM 641 N N . ARG A 1 81 ? 8.719 -16.594 4.828 1 98.38 81 ARG A N 1
ATOM 642 C CA . ARG A 1 81 ? 8.133 -17.469 3.809 1 98.38 81 ARG A CA 1
ATOM 643 C C . ARG A 1 81 ? 8.078 -16.75 2.459 1 98.38 81 ARG A C 1
ATOM 645 O O . ARG A 1 81 ? 7.676 -17.344 1.458 1 98.38 81 ARG A O 1
ATOM 652 N N . VAL A 1 82 ? 8.469 -15.461 2.41 1 98 82 VAL A N 1
ATOM 653 C CA . VAL A 1 82 ? 8.352 -14.68 1.188 1 98 82 VAL A CA 1
ATOM 654 C C . VAL A 1 82 ? 9.75 -14.297 0.691 1 98 82 VAL A C 1
ATOM 656 O O . VAL A 1 82 ? 10.578 -13.82 1.465 1 98 82 VAL A O 1
ATOM 659 N N . GLU A 1 83 ? 9.992 -14.555 -0.562 1 97.38 83 GLU A N 1
ATOM 660 C CA . GLU A 1 83 ? 11.227 -14.156 -1.225 1 97.38 83 GLU A CA 1
ATOM 661 C C . GLU A 1 83 ? 10.938 -13.336 -2.479 1 97.38 83 GLU A C 1
ATOM 663 O O . GLU A 1 83 ? 10.023 -13.648 -3.236 1 97.38 83 GLU A O 1
ATOM 668 N N . SER A 1 84 ? 11.672 -12.312 -2.658 1 96.25 84 SER A N 1
ATOM 669 C CA . SER A 1 84 ? 11.609 -11.539 -3.891 1 96.25 84 SER A CA 1
ATOM 670 C C . SER A 1 84 ? 12.844 -11.773 -4.758 1 96.25 84 SER A C 1
ATOM 672 O O . SER A 1 84 ? 13.734 -12.539 -4.383 1 96.25 84 SER A O 1
ATOM 674 N N . PHE A 1 85 ? 12.797 -11.195 -5.957 1 95.5 85 PHE A N 1
ATOM 675 C CA . PHE A 1 85 ? 13.883 -11.359 -6.918 1 95.5 85 PHE A CA 1
ATOM 676 C C . PHE A 1 85 ? 14.484 -10.008 -7.289 1 95.5 85 PHE A C 1
ATOM 678 O O . PHE A 1 85 ? 14.219 -9.477 -8.367 1 95.5 85 PHE A O 1
ATOM 685 N N . PRO A 1 86 ? 15.367 -9.531 -6.461 1 94.25 86 PRO A N 1
ATOM 686 C CA . PRO A 1 86 ? 15.859 -8.164 -6.602 1 94.25 86 PRO A CA 1
ATOM 687 C C . PRO A 1 86 ? 16.531 -7.91 -7.953 1 94.25 86 PRO A C 1
ATOM 689 O O . PRO A 1 86 ? 16.422 -6.816 -8.508 1 94.25 86 PRO A O 1
ATOM 692 N N . SER A 1 87 ? 17.141 -8.852 -8.477 1 93.38 87 SER A N 1
ATOM 693 C CA . SER A 1 87 ? 17.844 -8.68 -9.742 1 93.38 87 SER A CA 1
ATOM 694 C C . SER A 1 87 ? 16.859 -8.445 -10.891 1 93.38 87 SER A C 1
ATOM 696 O O . SER A 1 87 ? 17.266 -8.023 -11.977 1 93.38 87 SER A O 1
ATOM 698 N N . LYS A 1 88 ? 15.609 -8.695 -10.648 1 93.19 88 LYS A N 1
ATOM 699 C CA . LYS A 1 88 ? 14.617 -8.641 -11.719 1 93.19 88 LYS A CA 1
ATOM 700 C C . LYS A 1 88 ? 13.805 -7.344 -11.648 1 93.19 88 LYS A C 1
ATOM 702 O O . LYS A 1 88 ? 13.055 -7.027 -12.57 1 93.19 88 LYS A O 1
ATOM 707 N N . PHE A 1 89 ? 14.016 -6.496 -10.633 1 92.62 89 PHE A N 1
ATOM 708 C CA . PHE A 1 89 ? 13.211 -5.297 -10.438 1 92.62 89 PHE A CA 1
ATOM 709 C C . PHE A 1 89 ? 13.406 -4.316 -11.586 1 92.62 89 PHE A C 1
ATOM 711 O O . PHE A 1 89 ? 12.445 -3.691 -12.039 1 92.62 89 PHE A O 1
ATOM 718 N N . ALA A 1 90 ? 14.625 -4.168 -12.008 1 88.31 90 ALA A N 1
ATOM 719 C CA . ALA A 1 90 ? 14.938 -3.219 -13.078 1 88.31 90 ALA A CA 1
ATOM 720 C C . ALA A 1 90 ? 14.195 -3.58 -14.359 1 88.31 90 ALA A C 1
ATOM 722 O O . ALA A 1 90 ? 13.977 -2.719 -15.219 1 88.31 90 ALA A O 1
ATOM 723 N N . LYS A 1 91 ? 13.898 -4.828 -14.492 1 90.81 91 LYS A N 1
ATOM 724 C CA . LYS A 1 91 ? 13.188 -5.297 -15.68 1 90.81 91 LYS A CA 1
ATOM 725 C C . LYS A 1 91 ? 11.672 -5.234 -15.469 1 90.81 91 LYS A C 1
ATOM 727 O O . LYS A 1 91 ? 10.906 -5.719 -16.297 1 90.81 91 LYS A O 1
ATOM 732 N N . GLY A 1 92 ? 11.258 -4.773 -14.25 1 90.19 92 GLY A N 1
ATOM 733 C CA . GLY A 1 92 ? 9.844 -4.605 -13.969 1 90.19 92 GLY A CA 1
ATOM 734 C C . GLY A 1 92 ? 9.195 -5.852 -13.383 1 90.19 92 GLY A C 1
ATOM 735 O O . GLY A 1 92 ? 7.973 -5.961 -13.336 1 90.19 92 GLY A O 1
ATOM 736 N N . ASN A 1 93 ? 10.078 -6.824 -13.141 1 92.69 93 ASN A N 1
ATOM 737 C CA . ASN A 1 93 ? 9.57 -8.062 -12.555 1 92.69 93 ASN A CA 1
ATOM 738 C C . ASN A 1 93 ? 9.57 -8.008 -11.031 1 92.69 93 ASN A C 1
ATOM 740 O O . ASN A 1 93 ? 10.633 -7.992 -10.406 1 92.69 93 ASN A O 1
ATOM 744 N N . PHE A 1 94 ? 8.344 -8.008 -10.523 1 94.19 94 PHE A N 1
ATOM 745 C CA . PHE A 1 94 ? 8.172 -7.891 -9.078 1 94.19 94 PHE A CA 1
ATOM 746 C C . PHE A 1 94 ? 7.496 -9.133 -8.508 1 94.19 94 PHE A C 1
ATOM 748 O O . PHE A 1 94 ? 6.84 -9.062 -7.465 1 94.19 94 PHE A O 1
ATOM 755 N N . SER A 1 95 ? 7.695 -10.242 -9.203 1 94.81 95 SER A N 1
ATOM 756 C CA . SER A 1 95 ? 7.16 -11.508 -8.711 1 94.81 95 SER A CA 1
ATOM 757 C C . SER A 1 95 ? 7.758 -11.867 -7.359 1 94.81 95 SER A C 1
ATOM 759 O O . SER A 1 95 ? 8.875 -11.469 -7.039 1 94.81 95 SER A O 1
ATOM 761 N N . ILE A 1 96 ? 6.977 -12.602 -6.582 1 97.5 96 ILE A N 1
ATOM 762 C CA . ILE A 1 96 ? 7.48 -13.102 -5.312 1 97.5 96 ILE A CA 1
ATOM 763 C C . ILE A 1 96 ? 7.219 -14.609 -5.211 1 97.5 96 ILE A C 1
ATOM 765 O O . ILE A 1 96 ? 6.328 -15.133 -5.883 1 97.5 96 ILE A O 1
ATOM 769 N N . LYS A 1 97 ? 8.078 -15.227 -4.453 1 98.19 97 LYS A N 1
ATOM 770 C CA . LYS A 1 97 ? 7.902 -16.641 -4.133 1 98.19 97 LYS A CA 1
ATOM 771 C C . LYS A 1 97 ? 7.355 -16.812 -2.721 1 98.19 97 LYS A C 1
ATOM 773 O O . LYS A 1 97 ? 7.898 -16.266 -1.762 1 98.19 97 LYS A O 1
ATOM 778 N N . LEU A 1 98 ? 6.273 -17.516 -2.564 1 98.38 98 LEU A N 1
ATOM 779 C CA . LEU A 1 98 ? 5.699 -17.891 -1.275 1 98.38 98 LEU A CA 1
ATOM 780 C C . LEU A 1 98 ? 5.926 -19.375 -0.989 1 98.38 98 LEU A C 1
ATOM 782 O O . LEU A 1 98 ? 5.535 -20.234 -1.786 1 98.38 98 LEU A O 1
ATOM 786 N N . SER A 1 99 ? 6.57 -19.594 0.092 1 98.12 99 SER A N 1
ATOM 787 C CA . SER A 1 99 ? 6.941 -20.969 0.408 1 98.12 99 SER A CA 1
ATOM 788 C C . SER A 1 99 ? 6.078 -21.531 1.532 1 98.12 99 SER A C 1
ATOM 790 O O . SER A 1 99 ? 5.316 -20.797 2.164 1 98.12 99 SER A O 1
ATOM 792 N N . ASN A 1 100 ? 6.18 -22.938 1.709 1 97.38 100 ASN A N 1
ATOM 793 C CA . ASN A 1 100 ? 5.469 -23.656 2.764 1 97.38 100 ASN A CA 1
ATOM 794 C C . ASN A 1 100 ? 3.986 -23.297 2.783 1 97.38 100 ASN A C 1
ATOM 796 O O . ASN A 1 100 ? 3.461 -22.859 3.812 1 97.38 100 ASN A O 1
ATOM 800 N N . LEU A 1 101 ? 3.389 -23.531 1.653 1 97.19 101 LEU A N 1
ATOM 801 C CA . LEU A 1 101 ? 2.01 -23.109 1.427 1 97.19 101 LEU A CA 1
ATOM 802 C C . LEU A 1 101 ? 1.063 -23.797 2.4 1 97.19 101 LEU A C 1
ATOM 804 O O . LEU A 1 101 ? 1.186 -25 2.641 1 97.19 101 LEU A O 1
ATOM 808 N N . LYS A 1 102 ? 0.181 -23.031 2.941 1 96.69 102 LYS A N 1
ATOM 809 C CA . LYS A 1 102 ? -0.904 -23.469 3.812 1 96.69 102 LYS A CA 1
ATOM 810 C C . LYS A 1 102 ? -2.26 -23.297 3.133 1 96.69 102 LYS A C 1
ATOM 812 O O . LYS A 1 102 ? -2.385 -22.547 2.168 1 96.69 102 LYS A O 1
ATOM 817 N N . LYS A 1 103 ? -3.213 -24 3.654 1 94.19 103 LYS A N 1
ATOM 818 C CA . LYS A 1 103 ? -4.57 -23.844 3.133 1 94.19 103 LYS A CA 1
ATOM 819 C C . LYS A 1 103 ? -5.031 -22.391 3.236 1 94.19 103 LYS A C 1
ATOM 821 O O . LYS A 1 103 ? -5.73 -21.891 2.352 1 94.19 103 LYS A O 1
ATOM 826 N N . SER A 1 104 ? -4.594 -21.734 4.301 1 94.06 104 SER A N 1
ATOM 827 C CA . SER A 1 104 ? -5.031 -20.375 4.586 1 94.06 104 SER A CA 1
ATOM 828 C C . SER A 1 104 ? -4.379 -19.375 3.635 1 94.06 104 SER A C 1
ATOM 830 O O . SER A 1 104 ? -4.762 -18.203 3.602 1 94.06 104 SER A O 1
ATOM 832 N N . ASP A 1 105 ? -3.377 -19.812 2.855 1 95.81 105 ASP A N 1
ATOM 833 C CA . ASP A 1 105 ? -2.721 -18.906 1.907 1 95.81 105 ASP A CA 1
ATOM 834 C C . ASP A 1 105 ? -3.59 -18.688 0.67 1 95.81 105 ASP A C 1
ATOM 836 O O . ASP A 1 105 ? -3.348 -17.766 -0.107 1 95.81 105 ASP A O 1
ATOM 840 N N . ALA A 1 106 ? -4.559 -19.578 0.436 1 94.06 106 ALA A N 1
ATOM 841 C CA . ALA A 1 106 ? -5.434 -19.422 -0.725 1 94.06 106 ALA A CA 1
ATOM 842 C C . ALA A 1 106 ? -6.211 -18.125 -0.662 1 94.06 106 ALA A C 1
ATOM 844 O O . ALA A 1 106 ? -6.68 -17.719 0.406 1 94.06 106 ALA A O 1
ATOM 845 N N . GLY A 1 107 ? -6.312 -17.484 -1.842 1 93.19 107 GLY A N 1
ATOM 846 C CA . GLY A 1 107 ? -7.055 -16.234 -1.896 1 93.19 107 GLY A CA 1
ATOM 847 C C . GLY A 1 107 ? -6.5 -15.258 -2.91 1 93.19 107 GLY A C 1
ATOM 848 O O . GLY A 1 107 ? -5.863 -15.664 -3.889 1 93.19 107 GLY A O 1
ATOM 849 N N . ILE A 1 108 ? -6.785 -13.984 -2.762 1 89.5 108 ILE A N 1
ATOM 850 C CA . ILE A 1 108 ? -6.461 -12.953 -3.744 1 89.5 108 ILE A CA 1
ATOM 851 C C . ILE A 1 108 ? -5.25 -12.156 -3.273 1 89.5 108 ILE A C 1
ATOM 853 O O . ILE A 1 108 ? -5.262 -11.57 -2.186 1 89.5 108 ILE A O 1
ATOM 857 N N . TYR A 1 109 ? -4.227 -12.195 -4.074 1 91.69 109 TYR A N 1
ATOM 858 C CA . TYR A 1 109 ? -3.041 -11.367 -3.889 1 91.69 109 TYR A CA 1
ATOM 859 C C . TYR A 1 109 ? -2.994 -10.242 -4.918 1 91.69 109 TYR A C 1
ATOM 861 O O . TYR A 1 109 ? -3.309 -10.453 -6.09 1 91.69 109 TYR A O 1
ATOM 869 N N . THR A 1 110 ? -2.631 -9.078 -4.453 1 88 110 THR A N 1
ATOM 870 C CA . THR A 1 110 ? -2.512 -7.945 -5.367 1 88 110 THR A CA 1
ATOM 871 C C . THR A 1 110 ? -1.125 -7.32 -5.27 1 88 110 THR A C 1
ATOM 873 O O . THR A 1 110 ? -0.578 -7.176 -4.176 1 88 110 THR A O 1
ATOM 876 N N . CYS A 1 111 ? -0.521 -7.133 -6.371 1 89.88 111 CYS A N 1
ATOM 877 C CA . CYS A 1 111 ? 0.715 -6.375 -6.52 1 89.88 111 CYS A CA 1
ATOM 878 C C . CYS A 1 111 ? 0.431 -4.969 -7.031 1 89.88 111 CYS A C 1
ATOM 880 O O . CYS A 1 111 ? -0.013 -4.793 -8.164 1 89.88 111 CYS A O 1
ATOM 882 N N . ASN A 1 112 ? 0.657 -3.945 -6.168 1 83.19 112 ASN A N 1
ATOM 883 C CA . ASN A 1 112 ? 0.276 -2.566 -6.457 1 83.19 112 ASN A CA 1
ATOM 884 C C . ASN A 1 112 ? 1.499 -1.676 -6.652 1 83.19 112 ASN A C 1
ATOM 886 O O . ASN A 1 112 ? 2.482 -1.796 -5.918 1 83.19 112 ASN A O 1
ATOM 890 N N . PHE A 1 113 ? 1.372 -0.875 -7.711 1 81.38 113 PHE A N 1
ATOM 891 C CA . PHE A 1 113 ? 2.395 0.138 -7.953 1 81.38 113 PHE A CA 1
ATOM 892 C C . PHE A 1 113 ? 1.892 1.52 -7.547 1 81.38 113 PHE A C 1
ATOM 894 O O . PHE A 1 113 ? 0.73 1.857 -7.785 1 81.38 113 PHE A O 1
ATOM 901 N N . PRO A 1 114 ? 2.738 2.174 -6.754 1 71.38 114 PRO A N 1
ATOM 902 C CA . PRO A 1 114 ? 2.297 3.533 -6.438 1 71.38 114 PRO A CA 1
ATOM 903 C C . PRO A 1 114 ? 1.967 4.352 -7.684 1 71.38 114 PRO A C 1
ATOM 905 O O . PRO A 1 114 ? 2.635 4.219 -8.711 1 71.38 114 PRO A O 1
ATOM 908 N N . SER A 1 115 ? 0.766 4.797 -7.723 1 63.16 115 SER A N 1
ATOM 909 C CA . SER A 1 115 ? 0.377 5.617 -8.867 1 63.16 115 SER A CA 1
ATOM 910 C C . SER A 1 115 ? 1.271 6.848 -8.992 1 63.16 115 SER A C 1
ATOM 912 O O . SER A 1 115 ? 1.609 7.48 -7.992 1 63.16 115 SER A O 1
ATOM 914 N N . THR A 1 116 ? 2.139 6.781 -10.039 1 54.03 116 THR A N 1
ATOM 915 C CA . THR A 1 116 ? 2.916 7.98 -10.336 1 54.03 116 THR A CA 1
ATOM 916 C C . THR A 1 116 ? 1.996 9.156 -10.641 1 54.03 116 THR A C 1
ATOM 918 O O . THR A 1 116 ? 2.436 10.312 -10.641 1 54.03 116 THR A O 1
ATOM 921 N N . LEU A 1 117 ? 0.93 8.766 -11.227 1 51.97 117 LEU A N 1
ATOM 922 C CA . LEU A 1 117 ? 0.204 9.922 -11.727 1 51.97 117 LEU A CA 1
ATOM 923 C C . LEU A 1 117 ? -0.169 10.867 -10.594 1 51.97 117 LEU A C 1
ATOM 925 O O . LEU A 1 117 ? -0.179 12.094 -10.773 1 51.97 117 LEU A O 1
ATOM 929 N N . THR A 1 118 ? -0.567 10.312 -9.367 1 52.34 118 THR A N 1
ATOM 930 C CA . THR A 1 118 ? -0.972 11.352 -8.43 1 52.34 118 THR A CA 1
ATOM 931 C C . THR A 1 118 ? -0.704 10.914 -6.992 1 52.34 118 THR A C 1
ATOM 933 O O . THR A 1 118 ? -1.636 10.586 -6.254 1 52.34 118 THR A O 1
ATOM 936 N N . PRO A 1 119 ? 0.62 10.406 -6.766 1 58.25 119 PRO A N 1
ATOM 937 C CA . PRO A 1 119 ? 0.735 10.289 -5.312 1 58.25 119 PRO A CA 1
ATOM 938 C C . PRO A 1 119 ? 0.593 11.633 -4.598 1 58.25 119 PRO A C 1
ATOM 940 O O . PRO A 1 119 ? 1.082 12.656 -5.09 1 58.25 119 PRO A O 1
ATOM 943 N N . GLY A 1 120 ? -0.439 11.82 -3.746 1 74.44 120 GLY A N 1
ATOM 944 C CA . GLY A 1 120 ? -0.352 13 -2.896 1 74.44 120 GLY A CA 1
ATOM 945 C C . GLY A 1 120 ? 0.812 12.945 -1.925 1 74.44 120 GLY A C 1
ATOM 946 O O . GLY A 1 120 ? 0.865 12.07 -1.057 1 74.44 120 GLY A O 1
ATOM 947 N N . THR A 1 121 ? 1.912 13.609 -2.227 1 78.25 121 THR A N 1
ATOM 948 C CA . THR A 1 121 ? 3.045 13.695 -1.312 1 78.25 121 THR A CA 1
ATOM 949 C C . THR A 1 121 ? 2.945 14.945 -0.439 1 78.25 121 THR A C 1
ATOM 951 O O . THR A 1 121 ? 2.756 16.047 -0.95 1 78.25 121 THR A O 1
ATOM 954 N N . VAL A 1 122 ? 2.986 14.703 0.889 1 89.88 122 VAL A N 1
ATOM 955 C CA . VAL A 1 122 ? 2.908 15.789 1.857 1 89.88 122 VAL A CA 1
ATOM 956 C C . VAL A 1 122 ? 4.176 15.812 2.711 1 89.88 122 VAL A C 1
ATOM 958 O O . VAL A 1 122 ? 4.578 14.781 3.262 1 89.88 122 VAL A O 1
ATOM 961 N N . GLN A 1 123 ? 4.91 16.859 2.674 1 91.44 123 GLN A N 1
ATOM 962 C CA . GLN A 1 123 ? 5.969 17.078 3.654 1 91.44 123 GLN A CA 1
ATOM 963 C C . GLN A 1 123 ? 5.422 17.781 4.898 1 91.44 123 GLN A C 1
ATOM 965 O O . GLN A 1 123 ? 5.004 18.938 4.84 1 91.44 123 GLN A O 1
ATOM 970 N N . LEU A 1 124 ? 5.418 17.094 6.035 1 95.31 124 LEU A N 1
ATOM 971 C CA . LEU A 1 124 ? 4.961 17.656 7.297 1 95.31 124 LEU A CA 1
ATOM 972 C C . LEU A 1 124 ? 6.133 18.25 8.086 1 95.31 124 LEU A C 1
ATOM 974 O O . LEU A 1 124 ? 7.133 17.562 8.312 1 95.31 124 LEU A O 1
ATOM 978 N N . ARG A 1 125 ? 6.023 19.484 8.383 1 93.44 125 ARG A N 1
ATOM 979 C CA . ARG A 1 125 ? 6.953 20.172 9.281 1 93.44 125 ARG A CA 1
ATOM 980 C C . ARG A 1 125 ? 6.301 20.438 10.633 1 93.44 125 ARG A C 1
ATOM 982 O O . ARG A 1 125 ? 5.215 21.016 10.695 1 93.44 125 ARG A O 1
ATOM 989 N N . VAL A 1 126 ? 6.969 19.938 11.664 1 93.81 126 VAL A N 1
ATOM 990 C CA . VAL A 1 126 ? 6.438 20.125 13.008 1 93.81 126 VAL A CA 1
ATOM 991 C C . VAL A 1 126 ? 7.293 21.141 13.766 1 93.81 126 VAL A C 1
ATOM 993 O O . VAL A 1 126 ? 8.508 20.969 13.883 1 93.81 126 VAL A O 1
ATOM 996 N N . THR A 1 127 ? 6.672 22.234 14.227 1 90 127 THR A N 1
ATOM 997 C CA . THR A 1 127 ? 7.395 23.281 14.953 1 90 127 THR A CA 1
ATOM 998 C C . THR A 1 127 ? 6.828 23.453 16.359 1 90 127 THR A C 1
ATOM 1000 O O . THR A 1 127 ? 5.684 23.062 16.625 1 90 127 THR A O 1
ATOM 1003 N N . GLU A 1 128 ? 7.672 23.734 17.391 1 87.12 128 GLU A N 1
ATOM 1004 C CA . GLU A 1 128 ? 7.258 24.062 18.75 1 87.12 128 GLU A CA 1
ATOM 1005 C C . GLU A 1 128 ? 6.637 25.453 18.828 1 87.12 128 GLU A C 1
ATOM 1007 O O . GLU A 1 128 ? 7.066 26.359 18.125 1 87.12 128 GLU A O 1
ATOM 1012 N N . ASN A 1 129 ? 5.383 25.375 19.281 1 70.56 129 ASN A N 1
ATOM 1013 C CA . ASN A 1 129 ? 4.848 26.719 19.5 1 70.56 129 ASN A CA 1
ATOM 1014 C C . ASN A 1 129 ? 5.773 27.562 20.375 1 70.56 129 ASN A C 1
ATOM 1016 O O . ASN A 1 129 ? 6.199 27.109 21.438 1 70.56 129 ASN A O 1
ATOM 1020 N N . ARG A 1 130 ? 6.723 28.172 19.891 1 59.94 130 ARG A N 1
ATOM 1021 C CA . ARG A 1 130 ? 7.449 29.125 20.734 1 59.94 130 ARG A CA 1
ATOM 1022 C C . ARG A 1 130 ? 6.5 30.141 21.344 1 59.94 130 ARG A C 1
ATOM 1024 O O . ARG A 1 130 ? 5.945 30.984 20.641 1 59.94 130 ARG A O 1
ATOM 1031 N N . THR A 1 131 ? 5.484 29.656 22.047 1 54.09 131 THR A N 1
ATOM 1032 C CA . THR A 1 131 ? 4.848 30.781 22.734 1 54.09 131 THR A CA 1
ATOM 1033 C C . THR A 1 131 ? 5.891 31.812 23.172 1 54.09 131 THR A C 1
ATOM 1035 O O . THR A 1 131 ? 5.652 33 23.109 1 54.09 131 THR A O 1
ATOM 1038 N N . GLY A 1 132 ? 6.734 31.25 24.156 1 48.91 132 GLY A N 1
ATOM 1039 C CA . GLY A 1 132 ? 7.328 32.188 25.125 1 48.91 132 GLY A CA 1
ATOM 1040 C C . GLY A 1 132 ? 8.305 33.156 24.484 1 48.91 132 GLY A C 1
ATOM 1041 O O . GLY A 1 132 ? 9.438 33.281 24.953 1 48.91 132 GLY A O 1
ATOM 1042 N N . ASP A 1 133 ? 8.445 33.25 23.203 1 45.06 133 ASP A N 1
ATOM 1043 C CA . ASP A 1 133 ? 9.391 34.375 23.109 1 45.06 133 ASP A CA 1
ATOM 1044 C C . ASP A 1 133 ? 8.875 35.594 23.859 1 45.06 133 ASP A C 1
ATOM 1046 O O . ASP A 1 133 ? 7.891 36.219 23.453 1 45.06 133 ASP A O 1
ATOM 1050 N N . VAL A 1 134 ? 8.727 35.406 25.188 1 43.75 134 VAL A N 1
ATOM 1051 C CA . VAL A 1 134 ? 8.664 36.594 26.031 1 43.75 134 VAL A CA 1
ATOM 1052 C C . VAL A 1 134 ? 9.477 37.719 25.422 1 43.75 134 VAL A C 1
ATOM 1054 O O . VAL A 1 134 ? 10.68 37.594 25.172 1 43.75 134 VAL A O 1
ATOM 1057 N N . MET A 1 135 ? 8.93 38.469 24.547 1 44.38 135 MET A N 1
ATOM 1058 C CA . MET A 1 135 ? 9.523 39.75 24.25 1 44.38 135 MET A CA 1
ATOM 1059 C C . MET A 1 135 ? 10.234 40.312 25.484 1 44.38 135 MET A C 1
ATOM 1061 O O . MET A 1 135 ? 9.594 40.625 26.484 1 44.38 135 MET A O 1
ATOM 1065 N N . ARG A 1 136 ? 11.312 39.688 25.828 1 44.03 136 ARG A N 1
ATOM 1066 C CA . ARG A 1 136 ? 12.109 40.438 26.797 1 44.03 136 ARG A CA 1
ATOM 1067 C C . ARG A 1 136 ? 12.094 41.938 26.484 1 44.03 136 ARG A C 1
ATOM 1069 O O . ARG A 1 136 ? 12.445 42.344 25.391 1 44.03 136 ARG A O 1
ATOM 1076 N N . ARG A 1 137 ? 11.125 42.656 27.109 1 44.81 137 ARG A N 1
ATOM 1077 C CA . ARG A 1 137 ? 11.172 44.094 27.125 1 44.81 137 ARG A CA 1
ATOM 1078 C C . ARG A 1 137 ? 12.602 44.625 27.25 1 44.81 137 ARG A C 1
ATOM 1080 O O . ARG A 1 137 ? 13.359 44.156 28.109 1 44.81 137 ARG A O 1
ATOM 1087 N N . PRO A 1 138 ? 13.125 45.062 26.188 1 47.03 138 PRO A N 1
ATOM 1088 C CA . PRO A 1 138 ? 14.43 45.719 26.328 1 47.03 138 PRO A CA 1
ATOM 1089 C C . PRO A 1 138 ? 14.469 46.688 27.484 1 47.03 138 PRO A C 1
ATOM 1091 O O . PRO A 1 138 ? 13.617 47.594 27.562 1 47.03 138 PRO A O 1
ATOM 1094 N N . ASP A 1 139 ? 14.484 46.219 28.781 1 43.19 139 ASP A N 1
ATOM 1095 C CA . ASP A 1 139 ? 14.68 47.25 29.812 1 43.19 139 ASP A CA 1
ATOM 1096 C C . ASP A 1 139 ? 15.812 48.188 29.438 1 43.19 139 ASP A C 1
ATOM 1098 O O . ASP A 1 139 ? 16.328 48.906 30.297 1 43.19 139 ASP A O 1
ATOM 1102 N N . SER A 1 140 ? 16.359 48.156 28.266 1 42.59 140 SER A N 1
ATOM 1103 C CA . SER A 1 140 ? 17.609 48.906 28.203 1 42.59 140 SER A CA 1
ATOM 1104 C C . SER A 1 140 ? 17.359 50.406 28.328 1 42.59 140 SER A C 1
ATOM 1106 O O . SER A 1 140 ? 18.109 51.188 27.75 1 42.59 140 SER A O 1
ATOM 1108 N N . LEU A 1 141 ? 16.266 50.875 29.062 1 38.84 141 LEU A N 1
ATOM 1109 C CA . LEU A 1 141 ? 16.203 52.312 29.016 1 38.84 141 LEU A CA 1
ATOM 1110 C C . LEU A 1 141 ? 17.531 52.938 29.469 1 38.84 141 LEU A C 1
ATOM 1112 O O . LEU A 1 141 ? 17.609 54.156 29.703 1 38.84 141 LEU A O 1
ATOM 1116 N N . LEU A 1 142 ? 18.469 52.125 29.891 1 40.22 142 LEU A N 1
ATOM 1117 C CA . LEU A 1 142 ? 19.406 52.969 30.641 1 40.22 142 LEU A CA 1
ATOM 1118 C C . LEU A 1 142 ? 20.078 53.969 29.703 1 40.22 142 LEU A C 1
ATOM 1120 O O . LEU A 1 142 ? 20.953 53.594 28.906 1 40.22 142 LEU A O 1
ATOM 1124 N N . LEU A 1 143 ? 19.281 54.75 28.938 1 34.44 143 LEU A N 1
ATOM 1125 C CA . LEU A 1 143 ? 19.906 55.75 28.078 1 34.44 143 LEU A CA 1
ATOM 1126 C C . LEU A 1 143 ? 20.984 56.5 28.828 1 34.44 143 LEU A C 1
ATOM 1128 O O . LEU A 1 143 ? 20.844 56.781 30.031 1 34.44 143 LEU A O 1
ATOM 1132 N N . PHE A 1 144 ? 22.203 56.531 28.203 1 37.81 144 PHE A N 1
ATOM 1133 C CA . PHE A 1 144 ? 23.5 57.188 28.297 1 37.81 144 PHE A CA 1
ATOM 1134 C C . PHE A 1 144 ? 23.344 58.719 28.391 1 37.81 144 PHE A C 1
ATOM 1136 O O . PHE A 1 144 ? 22.875 59.344 27.453 1 37.81 144 PHE A O 1
ATOM 1143 N N . LEU A 1 145 ? 22.766 59.25 29.531 1 37.31 145 LEU A N 1
ATOM 1144 C CA . LEU A 1 145 ? 22.797 60.688 29.828 1 37.31 145 LEU A CA 1
ATOM 1145 C C . LEU A 1 145 ? 24.203 61.25 29.641 1 37.31 145 LEU A C 1
ATOM 1147 O O . LEU A 1 145 ? 25.094 60.969 30.453 1 37.31 145 LEU A O 1
ATOM 1151 N N . LEU A 1 146 ? 24.812 61.094 28.438 1 34.84 146 LEU A N 1
ATOM 1152 C CA . LEU A 1 146 ? 26.094 61.75 28.156 1 34.84 146 LEU A CA 1
ATOM 1153 C C . LEU A 1 146 ? 26.078 63.219 28.531 1 34.84 146 LEU A C 1
ATOM 1155 O O . LEU A 1 146 ? 25.172 63.938 28.125 1 34.84 146 LEU A O 1
ATOM 1159 N N . GLY A 1 147 ? 26.719 63.594 29.703 1 39.44 147 GLY A N 1
ATOM 1160 C CA . GLY A 1 147 ? 27.125 64.812 30.312 1 39.44 147 GLY A CA 1
ATOM 1161 C C . GLY A 1 147 ? 27.703 65.812 29.312 1 39.44 147 GLY A C 1
ATOM 1162 O O . GLY A 1 147 ? 28.75 65.562 28.719 1 39.44 147 GLY A O 1
ATOM 1163 N N . CYS A 1 148 ? 26.906 66.312 28.391 1 40.03 148 CYS A N 1
ATOM 1164 C CA . CYS A 1 148 ? 27.359 67.438 27.547 1 40.03 148 CYS A CA 1
ATOM 1165 C C . CYS A 1 148 ? 27.875 68.625 28.391 1 40.03 148 CYS A C 1
ATOM 1167 O O . CYS A 1 148 ? 27.094 69.312 29 1 40.03 148 CYS A O 1
ATOM 1169 N N . VAL A 1 149 ? 28.719 68.312 29.344 1 39 149 VAL A N 1
ATOM 1170 C CA . VAL A 1 149 ? 29.344 69.5 29.969 1 39 149 VAL A CA 1
ATOM 1171 C C . VAL A 1 149 ? 30.078 70.312 28.922 1 39 149 VAL A C 1
ATOM 1173 O O . VAL A 1 149 ? 31.141 69.938 28.453 1 39 149 VAL A O 1
ATOM 1176 N N . LEU A 1 150 ? 29.562 70.562 27.719 1 36.09 150 LEU A N 1
ATOM 1177 C CA . LEU A 1 150 ? 30.359 71.375 26.844 1 36.09 150 LEU A CA 1
ATOM 1178 C C . LEU A 1 150 ? 30.75 72.688 27.547 1 36.09 150 LEU A C 1
ATOM 1180 O O . LEU A 1 150 ? 30 73.188 28.391 1 36.09 150 LEU A O 1
ATOM 1184 N N . LEU A 1 151 ? 32.125 73 27.375 1 37.94 151 LEU A N 1
ATOM 1185 C CA . LEU A 1 151 ? 33.125 74.062 27.531 1 37.94 151 LEU A CA 1
ATOM 1186 C C . LEU A 1 151 ? 32.625 75.375 26.984 1 37.94 151 LEU A C 1
ATOM 1188 O O . LEU A 1 151 ? 32.281 75.5 25.812 1 37.94 151 LEU A O 1
ATOM 1192 N N . SER A 1 152 ? 31.781 76.062 27.797 1 38.72 152 SER A N 1
ATOM 1193 C CA . SER A 1 152 ? 31.453 77.5 27.656 1 38.72 152 SER A CA 1
ATOM 1194 C C . SER A 1 152 ? 32.719 78.312 27.5 1 38.72 152 SER A C 1
ATOM 1196 O O . SER A 1 152 ? 32.656 79.562 27.422 1 38.72 152 SER A O 1
ATOM 1198 N N . ASN A 1 153 ? 33.844 77.812 26.906 1 28.8 153 ASN A N 1
ATOM 1199 C CA . ASN A 1 153 ? 34.625 79 26.562 1 28.8 153 ASN A CA 1
ATOM 1200 C C . ASN A 1 153 ? 33.938 79.812 25.422 1 28.8 153 ASN A C 1
ATOM 1202 O O . ASN A 1 153 ? 33.5 79.188 24.438 1 28.8 153 ASN A O 1
ATOM 1206 N N . MET B 1 1 ? 22.562 28.688 -56.562 1 31.48 1 MET B N 1
ATOM 1207 C CA . MET B 1 1 ? 23.094 28.047 -55.344 1 31.48 1 MET B CA 1
ATOM 1208 C C . MET B 1 1 ? 22.125 28.203 -54.188 1 31.48 1 MET B C 1
ATOM 1210 O O . MET B 1 1 ? 22.031 29.281 -53.594 1 31.48 1 MET B O 1
ATOM 1214 N N . PHE B 1 2 ? 20.859 27.703 -54.375 1 39.72 2 PHE B N 1
ATOM 1215 C CA . PHE B 1 2 ? 19.766 27.641 -53.438 1 39.72 2 PHE B CA 1
ATOM 1216 C C . PHE B 1 2 ? 20.156 26.797 -52.219 1 39.72 2 PHE B C 1
ATOM 1218 O O . PHE B 1 2 ? 20.5 25.625 -52.375 1 39.72 2 PHE B O 1
ATOM 1225 N N . VAL B 1 3 ? 20.797 27.422 -51.219 1 41.81 3 VAL B N 1
ATOM 1226 C CA . VAL B 1 3 ? 21.156 26.906 -49.906 1 41.81 3 VAL B CA 1
ATOM 1227 C C . VAL B 1 3 ? 19.906 26.375 -49.188 1 41.81 3 VAL B C 1
ATOM 1229 O O . VAL B 1 3 ? 18.922 27.109 -49.031 1 41.81 3 VAL B O 1
ATOM 1232 N N . ASP B 1 4 ? 19.547 25.109 -49.469 1 47.19 4 ASP B N 1
ATOM 1233 C CA . ASP B 1 4 ? 18.531 24.297 -48.781 1 47.19 4 ASP B CA 1
ATOM 1234 C C . ASP B 1 4 ? 18.797 24.234 -47.281 1 47.19 4 ASP B C 1
ATOM 1236 O O . ASP B 1 4 ? 19.672 23.484 -46.844 1 47.19 4 ASP B O 1
ATOM 1240 N N . VAL B 1 5 ? 18.844 25.359 -46.594 1 53.09 5 VAL B N 1
ATOM 1241 C CA . VAL B 1 5 ? 19.062 25.469 -45.156 1 53.09 5 VAL B CA 1
ATOM 1242 C C . VAL B 1 5 ? 17.938 24.734 -44.406 1 53.09 5 VAL B C 1
ATOM 1244 O O . VAL B 1 5 ? 18.016 24.547 -43.188 1 53.09 5 VAL B O 1
ATOM 1247 N N . ASN B 1 6 ? 16.75 24.562 -45.125 1 52.84 6 ASN B N 1
ATOM 1248 C CA . ASN B 1 6 ? 15.578 24.469 -44.25 1 52.84 6 ASN B CA 1
ATOM 1249 C C . ASN B 1 6 ? 15.492 23.094 -43.562 1 52.84 6 ASN B C 1
ATOM 1251 O O . ASN B 1 6 ? 14.727 22.906 -42.625 1 52.84 6 ASN B O 1
ATOM 1255 N N . GLY B 1 7 ? 16.234 22.094 -44.125 1 51.19 7 GLY B N 1
ATOM 1256 C CA . GLY B 1 7 ? 15.875 20.766 -43.625 1 51.19 7 GLY B CA 1
ATOM 1257 C C . GLY B 1 7 ? 16.469 20.453 -42.281 1 51.19 7 GLY B C 1
ATOM 1258 O O . GLY B 1 7 ? 15.914 19.641 -41.531 1 51.19 7 GLY B O 1
ATOM 1259 N N . ARG B 1 8 ? 17.688 21.047 -42.031 1 55.25 8 ARG B N 1
ATOM 1260 C CA . ARG B 1 8 ? 18.406 20.625 -40.844 1 55.25 8 ARG B CA 1
ATOM 1261 C C . ARG B 1 8 ? 17.75 21.188 -39.594 1 55.25 8 ARG B C 1
ATOM 1263 O O . ARG B 1 8 ? 17.844 20.578 -38.5 1 55.25 8 ARG B O 1
ATOM 1270 N N . TYR B 1 9 ? 17.078 22.406 -39.781 1 56.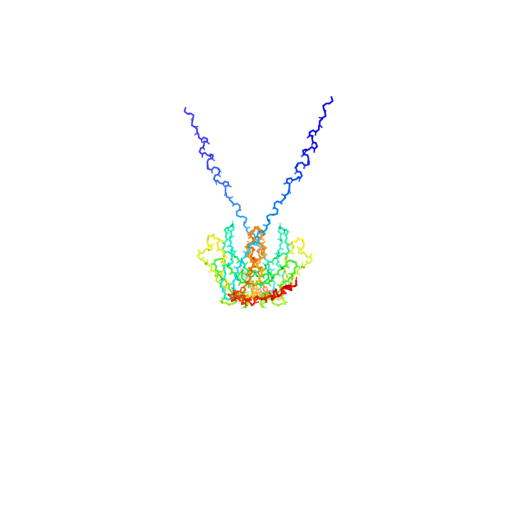91 9 TYR B N 1
ATOM 1271 C CA . TYR B 1 9 ? 16.531 23.016 -38.562 1 56.91 9 TYR B CA 1
ATOM 1272 C C . TYR B 1 9 ? 15.266 22.297 -38.125 1 56.91 9 TYR B C 1
ATOM 1274 O O . TYR B 1 9 ? 14.914 22.312 -36.938 1 56.91 9 TYR B O 1
ATOM 1282 N N . PHE B 1 10 ? 14.758 21.406 -39.062 1 57.69 10 PHE B N 1
ATOM 1283 C CA . PHE B 1 10 ? 13.516 20.734 -38.688 1 57.69 10 PHE B CA 1
ATOM 1284 C C . PHE B 1 10 ? 13.789 19.547 -37.781 1 57.69 10 PHE B C 1
ATOM 1286 O O . PHE B 1 10 ? 13.008 19.281 -36.844 1 57.69 10 PHE B O 1
ATOM 1293 N N . VAL B 1 11 ? 15.023 18.938 -37.906 1 56.81 11 VAL B N 1
ATOM 1294 C CA . VAL B 1 11 ? 15.344 17.75 -37.125 1 56.81 11 VAL B CA 1
ATOM 1295 C C . VAL B 1 11 ? 15.633 18.156 -35.656 1 56.81 11 VAL B C 1
ATOM 1297 O O . VAL B 1 11 ? 15.25 17.469 -34.719 1 56.81 11 VAL B O 1
ATOM 1300 N N . VAL B 1 12 ? 16.219 19.375 -35.469 1 59.78 12 VAL B N 1
ATOM 1301 C CA . VAL B 1 12 ? 16.578 19.766 -34.125 1 59.78 12 VAL B CA 1
ATOM 1302 C C . VAL B 1 12 ? 15.32 20.188 -33.375 1 59.78 12 VAL B C 1
ATOM 1304 O O . VAL B 1 12 ? 15.18 19.906 -32.156 1 59.78 12 VAL B O 1
ATOM 1307 N N . PHE B 1 13 ? 14.258 20.688 -34.125 1 60.06 13 PHE B N 1
ATOM 1308 C CA . PHE B 1 13 ? 13.07 21.188 -33.438 1 60.06 13 PHE B CA 1
ATOM 1309 C C . PHE B 1 13 ? 12.219 20.047 -32.938 1 60.06 13 PHE B C 1
ATOM 1311 O O . PHE B 1 13 ? 11.672 20.125 -31.828 1 60.06 13 PHE B O 1
ATOM 1318 N N . VAL B 1 14 ? 12.188 18.875 -33.656 1 58.44 14 VAL B N 1
ATOM 1319 C CA . VAL B 1 14 ? 11.359 17.75 -33.219 1 58.44 14 VAL B CA 1
ATOM 1320 C C . VAL B 1 14 ? 11.977 17.094 -32 1 58.44 14 VAL B C 1
ATOM 1322 O O . VAL B 1 14 ? 11.258 16.625 -31.109 1 58.44 14 VAL B O 1
ATOM 1325 N N . PHE B 1 15 ? 13.344 17.234 -31.859 1 57.53 15 PHE B N 1
ATOM 1326 C CA . PHE B 1 15 ? 13.984 16.594 -30.734 1 57.53 15 PHE B CA 1
ATOM 1327 C C . PHE B 1 15 ? 13.68 17.328 -29.438 1 57.53 15 PHE B C 1
ATOM 1329 O O . PHE B 1 15 ? 13.531 16.719 -28.375 1 57.53 15 PHE B O 1
ATOM 1336 N N . LEU B 1 16 ? 13.469 18.688 -29.391 1 57.22 16 LEU B N 1
ATOM 1337 C CA . LEU B 1 16 ? 13.227 19.453 -28.172 1 57.22 16 LEU B CA 1
ATOM 1338 C C . LEU B 1 16 ? 11.812 19.203 -27.641 1 57.22 16 LEU B C 1
ATOM 1340 O O . LEU B 1 16 ? 11.555 19.391 -26.453 1 57.22 16 LEU B O 1
ATOM 1344 N N . MET B 1 17 ? 10.891 18.797 -28.516 1 54.81 17 MET B N 1
ATOM 1345 C CA . MET B 1 17 ? 9.516 18.688 -28.031 1 54.81 17 MET B CA 1
ATOM 1346 C C . MET B 1 17 ? 9.328 17.438 -27.188 1 54.81 17 MET B C 1
ATOM 1348 O O . MET B 1 17 ? 8.297 17.266 -26.531 1 54.81 17 MET B O 1
ATOM 1352 N N . LEU B 1 18 ? 10.211 16.531 -27.281 1 47.16 18 LEU B N 1
ATOM 1353 C CA . LEU B 1 18 ? 9.984 15.336 -26.484 1 47.16 18 LEU B CA 1
ATOM 1354 C C . LEU B 1 18 ? 10.398 15.578 -25.031 1 47.16 18 LEU B C 1
ATOM 1356 O O . LEU B 1 18 ? 10.734 14.633 -24.312 1 47.16 18 LEU B O 1
ATOM 1360 N N . ILE B 1 19 ? 10.766 16.859 -24.609 1 49.31 19 ILE B N 1
ATOM 1361 C CA . ILE B 1 19 ? 10.883 17.016 -23.156 1 49.31 19 ILE B CA 1
ATOM 1362 C C . ILE B 1 19 ? 9.594 16.547 -22.484 1 49.31 19 ILE B C 1
ATOM 1364 O O . ILE B 1 19 ? 8.531 17.125 -22.688 1 49.31 19 ILE B O 1
ATOM 1368 N N . ASN B 1 20 ? 9.453 15.242 -22.281 1 45.12 20 ASN B N 1
ATOM 1369 C CA . ASN B 1 20 ? 8.453 14.57 -21.453 1 45.12 20 ASN B CA 1
ATOM 1370 C C . ASN B 1 20 ? 8.148 15.367 -20.188 1 45.12 20 ASN B C 1
ATOM 1372 O O . ASN B 1 20 ? 9.062 15.789 -19.484 1 45.12 20 ASN B O 1
ATOM 1376 N N . 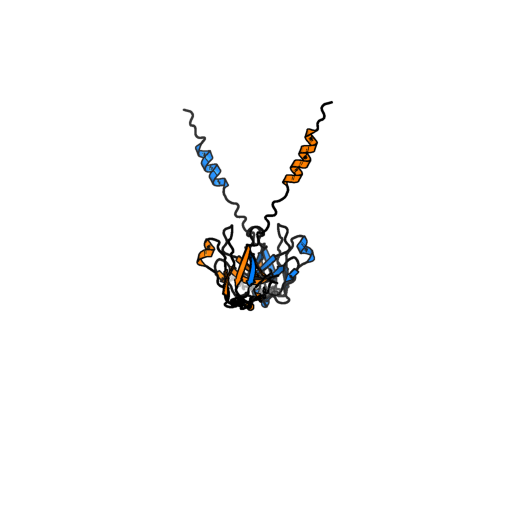SER B 1 21 ? 7.113 16.109 -20.109 1 41.72 21 SER B N 1
ATOM 1377 C CA . SER B 1 21 ? 6.492 16.625 -18.891 1 41.72 21 SER B CA 1
ATOM 1378 C C . SER B 1 21 ? 6.609 15.617 -17.75 1 41.72 21 SER B C 1
ATOM 1380 O O . SER B 1 21 ? 5.789 14.711 -17.625 1 41.72 21 SER B O 1
ATOM 1382 N N . VAL B 1 22 ? 7.797 15.242 -17.297 1 44.28 22 VAL B N 1
ATOM 1383 C CA . VAL B 1 22 ? 7.832 14.633 -15.977 1 44.28 22 VAL B CA 1
ATOM 1384 C C . VAL B 1 22 ? 6.871 15.367 -15.047 1 44.28 22 VAL B C 1
ATOM 1386 O O . VAL B 1 22 ? 7.023 16.562 -14.812 1 44.28 22 VAL B O 1
ATOM 1389 N N . SER B 1 23 ? 5.629 15.133 -15.109 1 43.59 23 SER B N 1
ATOM 1390 C CA . SER B 1 23 ? 4.719 15.617 -14.078 1 43.59 23 SER B CA 1
ATOM 1391 C C . SER B 1 23 ? 5.367 15.555 -12.695 1 43.59 23 SER B C 1
ATOM 1393 O O . SER B 1 23 ? 5.727 14.469 -12.227 1 43.59 23 SER B O 1
ATOM 1395 N N . ALA B 1 24 ? 6.242 16.438 -12.438 1 46.03 24 ALA B N 1
ATOM 1396 C CA . ALA B 1 24 ? 6.797 16.641 -11.102 1 46.03 24 ALA B CA 1
ATOM 1397 C C . ALA B 1 24 ? 5.75 16.359 -10.023 1 46.03 24 ALA B C 1
ATOM 1399 O O . ALA B 1 24 ? 4.625 16.859 -10.102 1 46.03 24 ALA B O 1
ATOM 1400 N N . GLN B 1 25 ? 5.758 15.211 -9.516 1 54.56 25 GLN B N 1
ATOM 1401 C CA . GLN B 1 25 ? 4.953 14.984 -8.32 1 54.56 25 GLN B CA 1
ATOM 1402 C C . GLN B 1 25 ? 5.055 16.172 -7.355 1 54.56 25 GLN B C 1
ATOM 1404 O O . GLN B 1 25 ? 6.145 16.5 -6.891 1 54.56 25 GLN B O 1
ATOM 1409 N N . SER B 1 26 ? 4.078 17.109 -7.43 1 66.38 26 SER B N 1
ATOM 1410 C CA . SER B 1 26 ? 4.09 18.266 -6.543 1 66.38 26 SER B CA 1
ATOM 1411 C C . SER B 1 26 ? 4.031 17.844 -5.078 1 66.38 26 SER B C 1
ATOM 1413 O O . SER B 1 26 ? 3.262 16.953 -4.715 1 66.38 26 SER B O 1
ATOM 1415 N N . VAL B 1 27 ? 5.059 18.094 -4.27 1 78.88 27 VAL B N 1
ATOM 1416 C CA . VAL B 1 27 ? 5.094 17.891 -2.826 1 78.88 27 VAL B CA 1
ATOM 1417 C C . VAL B 1 27 ? 4.41 19.062 -2.125 1 78.88 27 VAL B C 1
ATOM 1419 O O . VAL B 1 27 ? 4.742 20.234 -2.379 1 78.88 27 VAL B O 1
ATOM 1422 N N . GLN B 1 28 ? 3.328 18.812 -1.4 1 85.25 28 GLN B N 1
ATOM 1423 C CA . GLN B 1 28 ? 2.668 19.828 -0.597 1 85.25 28 GLN B CA 1
ATOM 1424 C C . GLN B 1 28 ? 3.287 19.922 0.794 1 85.25 28 GLN B C 1
ATOM 1426 O O . GLN B 1 28 ? 3.381 18.922 1.505 1 85.25 28 GLN B O 1
ATOM 1431 N N . VAL B 1 29 ? 3.729 21.062 1.167 1 88.19 29 VAL B N 1
ATOM 1432 C CA . VAL B 1 29 ? 4.301 21.266 2.492 1 88.19 29 VAL B CA 1
ATOM 1433 C C . VAL B 1 29 ? 3.209 21.703 3.465 1 88.19 29 VAL B C 1
ATOM 1435 O O . VAL B 1 29 ? 2.43 22.625 3.166 1 88.19 29 VAL B O 1
ATOM 1438 N N . VAL B 1 30 ? 3.15 21.094 4.586 1 92.69 30 VAL B N 1
ATOM 1439 C CA . VAL B 1 30 ? 2.191 21.422 5.633 1 92.69 30 VAL B CA 1
ATOM 1440 C C . VAL B 1 30 ? 2.932 21.703 6.941 1 92.69 30 VAL B C 1
ATOM 1442 O O . VAL B 1 30 ? 3.771 20.906 7.371 1 92.69 30 VAL B O 1
ATOM 1445 N N . ASN B 1 31 ? 2.686 22.812 7.539 1 91.31 31 ASN B N 1
ATOM 1446 C CA . ASN B 1 31 ? 3.25 23.203 8.828 1 91.31 31 ASN B CA 1
ATOM 1447 C C . ASN B 1 31 ? 2.242 23.031 9.953 1 91.31 31 ASN B C 1
ATOM 1449 O O . ASN B 1 31 ? 1.062 23.344 9.797 1 91.31 31 ASN B O 1
ATOM 1453 N N . ALA B 1 32 ? 2.756 22.453 11.094 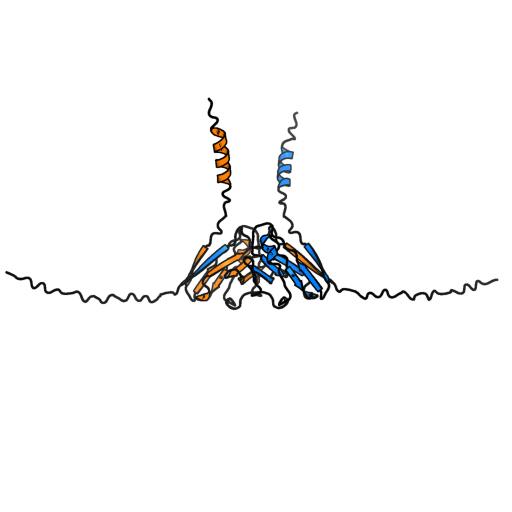1 94.06 32 ALA B N 1
ATOM 1454 C CA . ALA B 1 32 ? 1.888 22.281 12.258 1 94.06 32 ALA B CA 1
ATOM 1455 C C . ALA B 1 32 ? 2.693 22.312 13.547 1 94.06 32 ALA B C 1
ATOM 1457 O O . ALA B 1 32 ? 3.926 22.281 13.523 1 94.06 32 ALA B O 1
ATOM 1458 N N . ASN B 1 33 ? 1.989 22.406 14.641 1 92.62 33 ASN B N 1
ATOM 1459 C CA . ASN B 1 33 ? 2.646 22.562 15.938 1 92.62 33 ASN B CA 1
ATOM 1460 C C . ASN B 1 33 ? 2.584 21.281 16.766 1 92.62 33 ASN B C 1
ATOM 1462 O O . ASN B 1 33 ? 1.595 20.547 16.703 1 92.62 33 ASN B O 1
ATOM 1466 N N . LEU B 1 34 ? 3.645 21.156 17.609 1 94.06 34 LEU B N 1
ATOM 1467 C CA . LEU B 1 34 ? 3.723 20.047 18.562 1 94.06 34 LEU B CA 1
ATOM 1468 C C . LEU B 1 34 ? 2.459 19.969 19.406 1 94.06 34 LEU B C 1
ATOM 1470 O O . LEU B 1 34 ? 1.957 20.984 19.875 1 94.06 34 LEU B O 1
ATOM 1474 N N . GLY B 1 35 ? 1.971 18.703 19.609 1 95.31 35 GLY B N 1
ATOM 1475 C CA . GLY B 1 35 ? 0.835 18.5 20.484 1 95.31 35 GLY B CA 1
ATOM 1476 C C . GLY B 1 35 ? -0.499 18.781 19.828 1 95.31 35 GLY B C 1
ATOM 1477 O O . GLY B 1 35 ? -1.552 18.422 20.344 1 95.31 35 GLY B O 1
ATOM 1478 N N . ARG B 1 36 ? -0.496 19.422 18.734 1 94.56 36 ARG B N 1
ATOM 1479 C CA . ARG B 1 36 ? -1.727 19.766 18.016 1 94.56 36 ARG B CA 1
ATOM 1480 C C . ARG B 1 36 ? -2.041 18.734 16.953 1 94.56 36 ARG B C 1
ATOM 1482 O O . ARG B 1 36 ? -1.488 17.625 16.953 1 94.56 36 ARG B O 1
ATOM 1489 N N . SER B 1 37 ? -3.121 19 16.156 1 96.88 37 SER B N 1
ATOM 1490 C CA . SER B 1 37 ? -3.518 18.125 15.047 1 96.88 37 SER B CA 1
ATOM 1491 C C . SER B 1 37 ? -3.23 18.781 13.703 1 96.88 37 SER B C 1
ATOM 1493 O O . SER B 1 37 ? -3.07 20 13.617 1 96.88 37 SER B O 1
ATOM 1495 N N . VAL B 1 38 ? -3.098 18 12.734 1 96.5 38 VAL B N 1
ATOM 1496 C CA . VAL B 1 38 ? -2.895 18.5 11.375 1 96.5 38 VAL B CA 1
ATOM 1497 C C . VAL B 1 38 ? -3.656 17.625 10.383 1 96.5 38 VAL B C 1
ATOM 1499 O O . VAL B 1 38 ? -3.84 16.422 10.609 1 96.5 38 VAL B O 1
ATOM 1502 N N . ILE B 1 39 ? -4.137 18.219 9.297 1 97.12 39 ILE B N 1
ATOM 1503 C CA . ILE B 1 39 ? -4.715 17.484 8.18 1 97.12 39 ILE B CA 1
ATOM 1504 C C . ILE B 1 39 ? -3.654 17.25 7.105 1 97.12 39 ILE B C 1
ATOM 1506 O O . ILE B 1 39 ? -2.963 18.188 6.695 1 97.12 39 ILE B O 1
ATOM 1510 N N . LEU B 1 40 ? -3.404 16.094 6.75 1 96.31 40 LEU B N 1
ATOM 1511 C CA . LEU B 1 40 ? -2.59 15.75 5.594 1 96.31 40 LEU B CA 1
ATOM 1512 C C . LEU B 1 40 ? -3.455 15.586 4.348 1 96.31 40 LEU B C 1
ATOM 1514 O O . LEU B 1 40 ? -4.238 14.633 4.254 1 96.31 40 LEU B O 1
ATOM 1518 N N . PRO B 1 41 ? -3.34 16.484 3.447 1 93.88 41 PRO B N 1
ATOM 1519 C CA . PRO B 1 41 ? -4.273 16.516 2.318 1 93.88 41 PRO B CA 1
ATOM 1520 C C . PRO B 1 41 ? -3.955 15.453 1.265 1 93.88 41 PRO B C 1
ATOM 1522 O O . PRO B 1 41 ? -2.785 15.172 0.998 1 93.88 41 PRO B O 1
ATOM 1525 N N . CYS B 1 42 ? -4.98 14.914 0.708 1 91.75 42 CYS B N 1
ATOM 1526 C CA . CYS B 1 42 ? -4.867 13.969 -0.396 1 91.75 42 CYS B CA 1
ATOM 1527 C C . CYS B 1 42 ? -6.168 13.898 -1.188 1 91.75 42 CYS B C 1
ATOM 1529 O O . CYS B 1 42 ? -7.227 13.594 -0.631 1 91.75 42 CYS B O 1
ATOM 1531 N N . THR B 1 43 ? -6.09 14.18 -2.484 1 88.56 43 THR B N 1
ATOM 1532 C CA . THR B 1 43 ? -7.246 14.125 -3.373 1 88.56 43 THR B CA 1
ATOM 1533 C C . THR B 1 43 ? -6.957 13.242 -4.586 1 88.56 43 THR B C 1
ATOM 1535 O O . THR B 1 43 ? -5.914 13.383 -5.227 1 88.56 43 THR B O 1
ATOM 1538 N N . ALA B 1 44 ? -7.828 12.297 -4.828 1 86.44 44 ALA B N 1
ATOM 1539 C CA . ALA B 1 44 ? -7.703 11.438 -6.008 1 86.44 44 ALA B CA 1
ATOM 1540 C C . ALA B 1 44 ? -8.172 12.164 -7.266 1 86.44 44 ALA B C 1
ATOM 1542 O O . ALA B 1 44 ? -9.125 12.938 -7.223 1 86.44 44 ALA B O 1
ATOM 1543 N N . ASN B 1 45 ? -7.496 11.906 -8.297 1 79.94 45 ASN B N 1
ATOM 1544 C CA . ASN B 1 45 ? -7.883 12.477 -9.586 1 79.94 45 ASN B CA 1
ATOM 1545 C C . ASN B 1 45 ? -8.656 11.477 -10.43 1 79.94 45 ASN B C 1
ATOM 1547 O O . ASN B 1 45 ? -8.867 11.695 -11.625 1 79.94 45 ASN B O 1
ATOM 1551 N N . HIS B 1 46 ? -8.977 10.32 -9.922 1 77.75 46 HIS B N 1
ATOM 1552 C CA . HIS B 1 46 ? -9.758 9.266 -10.547 1 77.75 46 HIS B CA 1
ATOM 1553 C C . HIS B 1 46 ? -10.711 8.625 -9.539 1 77.75 46 HIS B C 1
ATOM 1555 O O . HIS B 1 46 ? -10.641 8.898 -8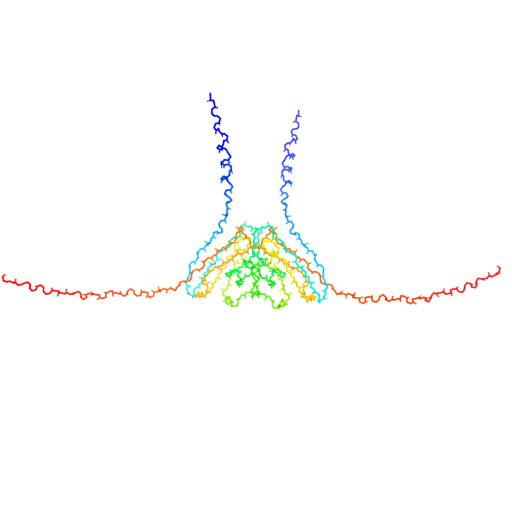.344 1 77.75 46 HIS B O 1
ATOM 1561 N N . ASP B 1 47 ? -11.617 7.84 -10.094 1 80.88 47 ASP B N 1
ATOM 1562 C CA . ASP B 1 47 ? -12.562 7.164 -9.219 1 80.88 47 ASP B CA 1
ATOM 1563 C C . ASP B 1 47 ? -11.891 6.02 -8.461 1 80.88 47 ASP B C 1
ATOM 1565 O O . ASP B 1 47 ? -11.297 5.129 -9.07 1 80.88 47 ASP B O 1
ATOM 1569 N N . THR B 1 48 ? -11.789 6.105 -7.188 1 81.69 48 THR B N 1
ATOM 1570 C CA . THR B 1 48 ? -11.258 5.055 -6.324 1 81.69 48 THR B CA 1
ATOM 1571 C C . THR B 1 48 ? -11.859 5.152 -4.926 1 81.69 48 THR B C 1
ATOM 1573 O O . THR B 1 48 ? -12.359 6.207 -4.531 1 81.69 48 THR B O 1
ATOM 1576 N N . LEU B 1 49 ? -11.859 4.023 -4.273 1 85.12 49 LEU B N 1
ATOM 1577 C CA . 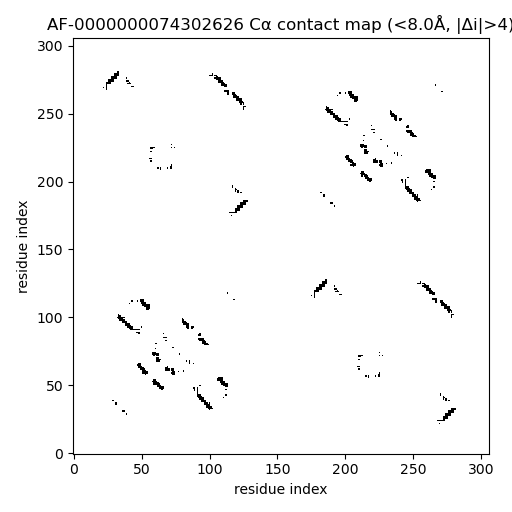LEU B 1 49 ? -12.273 3.992 -2.875 1 85.12 49 LEU B CA 1
ATOM 1578 C C . LEU B 1 49 ? -11.164 3.434 -1.991 1 85.12 49 LEU B C 1
ATOM 1580 O O . LEU B 1 49 ? -11.398 3.084 -0.833 1 85.12 49 LEU B O 1
ATOM 1584 N N . THR B 1 50 ? -9.977 3.354 -2.588 1 84.38 50 THR B N 1
ATOM 1585 C CA . THR B 1 50 ? -8.844 2.762 -1.88 1 84.38 50 THR B CA 1
ATOM 1586 C C . THR B 1 50 ? -7.637 3.693 -1.914 1 84.38 50 THR B C 1
ATOM 1588 O O . THR B 1 50 ? -7.34 4.297 -2.947 1 84.38 50 THR B O 1
ATOM 1591 N N . ALA B 1 51 ? -7.031 3.855 -0.833 1 88.56 51 ALA B N 1
ATOM 1592 C CA . ALA B 1 51 ? -5.801 4.633 -0.696 1 88.56 51 ALA B CA 1
ATOM 1593 C C . ALA B 1 51 ? -4.91 4.059 0.404 1 88.56 51 ALA B C 1
ATOM 1595 O O . ALA B 1 51 ? -5.406 3.527 1.399 1 88.56 51 ALA B O 1
ATOM 1596 N N . TYR B 1 52 ? -3.594 4.18 0.194 1 87.44 52 TYR B N 1
ATOM 1597 C CA . TYR B 1 52 ? -2.602 3.727 1.162 1 87.44 52 TYR B CA 1
ATOM 1598 C C . TYR B 1 52 ? -1.723 4.883 1.623 1 87.44 52 TYR B C 1
ATOM 1600 O O . TYR B 1 52 ? -0.948 5.434 0.837 1 87.44 52 TYR B O 1
ATOM 1608 N N . TRP B 1 53 ? -1.861 5.266 2.875 1 91.31 53 TRP B N 1
ATOM 1609 C CA . TRP B 1 53 ? -1.004 6.293 3.451 1 91.31 53 TRP B CA 1
ATOM 1610 C C . TRP B 1 53 ? 0.26 5.68 4.047 1 91.31 53 TRP B C 1
ATOM 1612 O O . TRP B 1 53 ? 0.186 4.734 4.832 1 91.31 53 TRP B O 1
ATOM 1622 N N . ARG B 1 54 ? 1.416 6.23 3.666 1 88 54 ARG B N 1
ATOM 1623 C CA . ARG B 1 54 ? 2.711 5.758 4.148 1 88 54 ARG B CA 1
ATOM 1624 C C . ARG B 1 54 ? 3.568 6.918 4.641 1 88 54 ARG B C 1
ATOM 1626 O O . ARG B 1 54 ? 3.498 8.023 4.098 1 88 54 ARG B O 1
ATOM 1633 N N . TYR B 1 55 ? 4.254 6.672 5.699 1 89.75 55 TYR B N 1
ATOM 1634 C CA . TYR B 1 55 ? 5.328 7.551 6.148 1 89.75 55 TYR B CA 1
ATOM 1635 C C . TYR B 1 55 ? 6.684 7.059 5.648 1 89.75 55 TYR B C 1
ATOM 1637 O O . TYR B 1 55 ? 7.023 5.887 5.824 1 89.75 55 TYR B O 1
ATOM 1645 N N . ASN B 1 56 ? 7.348 7.906 5.027 1 82.5 56 ASN B N 1
ATOM 1646 C CA . ASN B 1 56 ? 8.648 7.602 4.438 1 82.5 56 ASN B CA 1
ATOM 1647 C C . ASN B 1 56 ? 8.594 6.336 3.586 1 82.5 56 ASN B C 1
ATOM 1649 O O . ASN B 1 56 ? 9.461 5.465 3.707 1 82.5 56 ASN B O 1
ATOM 1653 N N . ASP B 1 57 ? 7.551 6.059 2.936 1 73.88 57 ASP B N 1
ATOM 1654 C CA . ASP B 1 57 ? 7.309 5.062 1.894 1 73.88 57 ASP B CA 1
ATOM 1655 C C . ASP B 1 57 ? 7.094 3.678 2.496 1 73.88 57 ASP B C 1
ATOM 1657 O O . ASP B 1 57 ? 6.641 2.76 1.81 1 73.88 57 ASP B O 1
ATOM 1661 N N . SER B 1 58 ? 7.414 3.473 3.771 1 76.12 58 SER B N 1
ATOM 1662 C CA . SER B 1 58 ? 7.395 2.1 4.266 1 76.12 58 SER B CA 1
ATOM 1663 C C . SER B 1 58 ? 6.422 1.946 5.426 1 76.12 58 SER B C 1
ATOM 1665 O O . SER B 1 58 ? 5.641 0.992 5.469 1 76.12 58 SER B O 1
ATOM 1667 N N . LYS B 1 59 ? 6.48 2.881 6.367 1 85.62 59 LYS B N 1
ATOM 1668 C CA . LYS B 1 59 ? 5.656 2.736 7.562 1 85.62 59 LYS B CA 1
ATOM 1669 C C . LYS B 1 59 ? 4.188 3.016 7.258 1 85.62 59 LYS B C 1
ATOM 1671 O O . LYS B 1 59 ? 3.859 4.031 6.637 1 85.62 59 LYS B O 1
ATOM 1676 N N . THR B 1 60 ? 3.311 2.088 7.68 1 88.62 60 THR B N 1
ATOM 1677 C CA . THR B 1 60 ? 1.886 2.236 7.406 1 88.62 60 THR B CA 1
ATOM 1678 C C . THR B 1 60 ? 1.25 3.225 8.375 1 88.62 60 THR B C 1
ATOM 1680 O O . THR B 1 60 ? 1.295 3.025 9.594 1 88.62 60 THR B O 1
ATOM 1683 N N . VAL B 1 61 ? 0.704 4.266 7.828 1 94.62 61 VAL B N 1
ATOM 1684 C CA . VAL B 1 61 ? -0.077 5.211 8.617 1 94.62 61 VAL B CA 1
ATOM 1685 C C . VAL B 1 61 ? -1.517 4.719 8.742 1 94.62 61 VAL B C 1
ATOM 1687 O O . VAL B 1 61 ? -2.035 4.574 9.852 1 94.62 61 VAL B O 1
ATOM 1690 N N . CYS B 1 62 ? -2.078 4.441 7.652 1 94 62 CYS B N 1
ATOM 1691 C CA . CYS B 1 62 ? -3.363 3.754 7.574 1 94 62 CYS B CA 1
ATOM 1692 C C . CYS B 1 62 ? -3.682 3.355 6.141 1 94 62 CYS B C 1
ATOM 1694 O O . CYS B 1 62 ? -3.043 3.838 5.199 1 94 62 CYS B O 1
ATOM 1696 N N . ASP B 1 63 ? -4.613 2.455 6.07 1 89.81 63 ASP B N 1
ATOM 1697 C CA . ASP B 1 63 ? -5.148 2.055 4.77 1 89.81 63 ASP B CA 1
ATOM 1698 C C . ASP B 1 63 ? -6.641 2.352 4.676 1 89.81 63 ASP B C 1
ATOM 1700 O O . ASP B 1 63 ? -7.363 2.258 5.672 1 89.81 63 ASP B O 1
ATOM 1704 N N . ILE B 1 64 ? -7.027 2.803 3.525 1 91.12 64 ILE B N 1
ATOM 1705 C CA . ILE B 1 64 ? -8.445 2.873 3.174 1 91.12 64 ILE B CA 1
ATOM 1706 C C . ILE B 1 64 ? -8.75 1.875 2.061 1 91.12 64 ILE B C 1
ATOM 1708 O O . ILE B 1 64 ? -8.211 1.979 0.958 1 91.12 64 ILE B O 1
ATOM 1712 N N . ILE B 1 65 ? -9.531 0.931 2.396 1 84.56 65 ILE B N 1
ATOM 1713 C CA . ILE B 1 65 ? -9.797 -0.168 1.475 1 84.56 65 ILE B CA 1
ATOM 1714 C C . ILE B 1 65 ? -11.281 -0.216 1.14 1 84.56 65 ILE B C 1
ATOM 1716 O O . ILE B 1 65 ? -12.117 -0.47 2.014 1 84.56 65 ILE B O 1
ATOM 1720 N N . ARG B 1 66 ? -11.586 0.059 -0.115 1 83.38 66 ARG B N 1
ATOM 1721 C CA . ARG B 1 66 ? -12.961 0.04 -0.604 1 83.38 66 ARG B CA 1
ATOM 1722 C C . ARG B 1 66 ? -13.859 0.915 0.262 1 83.38 66 ARG B C 1
ATOM 1724 O O . ARG B 1 66 ? -14.938 0.482 0.681 1 83.38 66 ARG B O 1
ATOM 1731 N N . GLY B 1 67 ? -13.312 1.985 0.669 1 88.56 67 GLY B N 1
ATOM 1732 C CA . GLY B 1 67 ? -14.102 2.979 1.375 1 88.56 67 GLY B CA 1
ATOM 1733 C C . GLY B 1 67 ? -14.125 2.766 2.877 1 88.56 67 GLY B C 1
ATOM 1734 O O . GLY B 1 67 ? -14.93 3.383 3.584 1 88.56 67 GLY B O 1
ATOM 1735 N N . LYS B 1 68 ? -13.359 1.89 3.377 1 89.75 68 LYS B N 1
ATOM 1736 C CA . LYS B 1 68 ? -13.281 1.628 4.812 1 89.75 68 LYS B CA 1
ATOM 1737 C C . LYS B 1 68 ? -11.859 1.805 5.328 1 89.75 68 LYS B C 1
ATOM 1739 O O . LYS B 1 68 ? -10.914 1.268 4.746 1 89.75 68 LYS B O 1
ATOM 1744 N N . VAL B 1 69 ? -11.773 2.57 6.363 1 90.44 69 VAL B N 1
ATOM 1745 C CA . VAL B 1 69 ? -10.453 2.746 6.965 1 90.44 69 VAL B CA 1
ATOM 1746 C C . VAL B 1 69 ? -10.016 1.445 7.633 1 90.44 69 VAL B C 1
ATOM 1748 O O . VAL B 1 69 ? -10.82 0.77 8.281 1 90.44 69 VAL B O 1
ATOM 1751 N N . ASN B 1 70 ? -8.859 1.05 7.484 1 88.81 70 ASN B N 1
ATOM 1752 C CA . ASN B 1 70 ? -8.258 -0.156 8.047 1 88.81 70 ASN B CA 1
ATOM 1753 C C . ASN B 1 70 ? -6.984 0.16 8.82 1 88.81 70 ASN B C 1
ATOM 1755 O O . ASN B 1 70 ? -6.02 0.672 8.25 1 88.81 70 ASN B O 1
ATOM 1759 N N . PHE B 1 71 ? -7.055 -0.176 10.086 1 89.81 71 PHE B N 1
ATOM 1760 C CA . PHE B 1 71 ? -5.914 0.124 10.945 1 89.81 71 PHE B CA 1
ATOM 1761 C C . PHE B 1 71 ? -5.137 -1.146 11.273 1 89.81 71 PHE B C 1
ATOM 1763 O O . PHE B 1 71 ? -4.203 -1.115 12.078 1 89.81 71 PHE B O 1
ATOM 1770 N N . GLU B 1 72 ? -5.449 -2.246 10.656 1 82.5 72 GLU B N 1
ATOM 1771 C CA . GLU B 1 72 ? -4.871 -3.539 11.016 1 82.5 72 GLU B CA 1
ATOM 1772 C C . GLU B 1 72 ? -3.352 -3.521 10.875 1 82.5 72 GLU B C 1
ATOM 1774 O O . GLU B 1 72 ? -2.643 -4.094 11.703 1 82.5 72 GLU B O 1
ATOM 1779 N N . GLU B 1 73 ? -2.863 -2.898 9.844 1 81.62 73 GLU B N 1
ATOM 1780 C CA . GLU B 1 73 ? -1.431 -2.908 9.57 1 81.62 73 GLU B CA 1
ATOM 1781 C C . GLU B 1 73 ? -0.774 -1.601 10 1 81.62 73 GLU B C 1
ATOM 1783 O O . GLU B 1 73 ? 0.372 -1.325 9.641 1 81.62 73 GLU B O 1
ATOM 1788 N N . GLN B 1 74 ? -1.528 -0.784 10.68 1 89.94 74 GLN B N 1
ATOM 1789 C CA . GLN B 1 74 ? -1.021 0.519 11.094 1 89.94 74 GLN B CA 1
ATOM 1790 C C . GLN B 1 74 ? 0.167 0.369 12.047 1 89.94 74 GLN B C 1
ATOM 1792 O O . GLN B 1 74 ? 0.146 -0.471 12.945 1 89.94 74 GLN B O 1
ATOM 1797 N N . ASP B 1 75 ? 1.196 1.128 11.781 1 91.12 75 ASP B N 1
ATOM 1798 C CA . ASP B 1 75 ? 2.307 1.188 12.727 1 91.12 75 ASP B CA 1
ATOM 1799 C C . ASP B 1 75 ? 1.837 1.663 14.102 1 91.12 75 ASP B C 1
ATOM 1801 O O . ASP B 1 75 ? 1.04 2.6 14.195 1 91.12 75 ASP B O 1
ATOM 1805 N N . PRO B 1 76 ? 2.316 1.122 15.156 1 93.19 76 PRO B N 1
ATOM 1806 C CA . PRO B 1 76 ? 1.87 1.43 16.516 1 93.19 76 PRO B CA 1
ATOM 1807 C C . PRO B 1 76 ? 2.045 2.902 16.875 1 93.19 76 PRO B C 1
ATOM 1809 O O . PRO B 1 76 ? 1.304 3.432 17.703 1 93.19 76 PRO B O 1
ATOM 1812 N N . VAL B 1 77 ? 2.963 3.598 16.312 1 94.75 77 VAL B N 1
ATOM 1813 C CA . VAL B 1 77 ? 3.248 4.988 16.656 1 94.75 77 VAL B CA 1
ATOM 1814 C C . VAL B 1 77 ? 2.053 5.863 16.297 1 94.75 77 VAL B C 1
ATOM 1816 O O . VAL B 1 77 ? 1.895 6.965 16.828 1 94.75 77 VAL B O 1
ATOM 1819 N N . TYR B 1 78 ? 1.197 5.363 15.43 1 96.75 78 TYR B N 1
ATOM 1820 C CA . TYR B 1 78 ? 0.06 6.145 14.961 1 96.75 78 TYR B CA 1
ATOM 1821 C C . TYR B 1 78 ? -1.225 5.719 15.656 1 96.75 78 TYR B C 1
ATOM 1823 O O . TYR B 1 78 ? -2.293 6.277 15.406 1 96.75 78 TYR B O 1
ATOM 1831 N N . LYS B 1 79 ? -1.199 4.703 16.484 1 96.19 79 LYS B N 1
ATOM 1832 C CA . LYS B 1 79 ? -2.398 4.141 17.094 1 96.19 79 LYS B CA 1
ATOM 1833 C C . LYS B 1 79 ? -3.223 5.227 17.781 1 96.19 79 LYS B C 1
ATOM 1835 O O . LYS B 1 79 ? -2.688 6.02 18.562 1 96.19 79 LYS B O 1
ATOM 1840 N N . SER B 1 80 ? -4.477 5.316 17.438 1 96.5 80 SER B N 1
ATOM 1841 C CA . SER B 1 80 ? -5.488 6.191 18.031 1 96.5 80 SER B CA 1
ATOM 1842 C C . SER B 1 80 ? -5.199 7.656 17.719 1 96.5 80 SER B C 1
ATOM 1844 O O . SER B 1 80 ? -5.676 8.555 18.406 1 96.5 80 SER B O 1
ATOM 1846 N N . ARG B 1 81 ? -4.344 7.922 16.75 1 98.38 81 ARG B N 1
ATOM 1847 C CA . ARG B 1 81 ? -3.973 9.305 16.453 1 98.38 81 ARG B CA 1
ATOM 1848 C C . ARG B 1 81 ? -4.371 9.695 15.039 1 98.38 81 ARG B C 1
ATOM 1850 O O . ARG B 1 81 ? -4.203 10.844 14.641 1 98.38 81 ARG B O 1
ATOM 1857 N N . VAL B 1 82 ? -4.887 8.734 14.25 1 98.06 82 VAL B N 1
ATOM 1858 C CA . VAL B 1 82 ? -5.211 8.984 12.852 1 98.06 82 VAL B CA 1
ATOM 1859 C C . VAL B 1 82 ? -6.719 8.883 12.641 1 98.06 82 VAL B C 1
ATOM 1861 O O . VAL B 1 82 ? -7.348 7.914 13.078 1 98.06 82 VAL B O 1
ATOM 1864 N N . GLU B 1 83 ? -7.27 9.883 12.023 1 97.44 83 GLU B N 1
ATOM 1865 C CA . GLU B 1 83 ? -8.68 9.898 11.648 1 97.44 83 GLU B CA 1
ATOM 1866 C C . GLU B 1 83 ? -8.852 10.164 10.156 1 97.44 83 GLU B C 1
ATOM 1868 O O . GLU B 1 83 ? -8.148 11.008 9.586 1 97.44 83 GLU B O 1
ATOM 1873 N N . SER B 1 84 ? -9.703 9.453 9.547 1 96.38 84 SER B N 1
ATOM 1874 C CA . SER B 1 84 ? -10.07 9.711 8.164 1 96.38 84 SER B CA 1
ATOM 1875 C C . SER B 1 84 ? -11.469 10.32 8.07 1 96.38 84 SER B C 1
ATOM 1877 O O . SER B 1 84 ? -12.125 10.539 9.086 1 96.38 84 SER B O 1
ATOM 1879 N N . PHE B 1 85 ? -11.836 10.711 6.852 1 95.56 85 PHE B N 1
ATOM 1880 C CA . PHE B 1 85 ? -13.117 11.352 6.602 1 95.56 85 PHE B CA 1
ATOM 1881 C C . PHE B 1 85 ? -13.945 10.539 5.609 1 95.56 85 PHE B C 1
ATOM 1883 O O . PHE B 1 85 ? -14.055 10.906 4.438 1 95.56 85 PHE B O 1
ATOM 1890 N N . PRO B 1 86 ? -14.594 9.531 6.105 1 94.12 86 PRO B N 1
ATOM 1891 C CA . PRO B 1 86 ? -15.258 8.562 5.223 1 94.12 86 PRO B CA 1
ATOM 1892 C C . PRO B 1 86 ? -16.297 9.211 4.312 1 94.12 86 PRO B C 1
ATOM 1894 O O . PRO B 1 86 ? -16.469 8.789 3.164 1 94.12 86 PRO B O 1
ATOM 1897 N N . SER B 1 87 ? -16.938 10.18 4.746 1 93.44 87 SER B N 1
ATOM 1898 C CA . SER B 1 87 ? -17.969 10.828 3.953 1 93.44 87 SER B CA 1
ATOM 1899 C C . SER B 1 87 ? -17.391 11.531 2.736 1 93.44 87 SER B C 1
ATOM 1901 O O . SER B 1 87 ? -18.109 11.898 1.814 1 93.44 87 SER B O 1
ATOM 1903 N N . LYS B 1 88 ? -16.094 11.695 2.719 1 93.38 88 LYS B N 1
ATOM 1904 C CA . LYS B 1 88 ? -15.445 12.477 1.664 1 93.38 88 LYS B CA 1
ATOM 1905 C C . LYS B 1 88 ? -14.805 11.57 0.621 1 93.38 88 LYS B C 1
ATOM 1907 O O . LYS B 1 88 ? -14.375 12.039 -0.438 1 93.38 88 LYS B O 1
ATOM 1912 N N . PHE B 1 89 ? -14.797 10.242 0.822 1 92.69 89 PHE B N 1
ATOM 1913 C CA . PHE B 1 89 ? -14.102 9.312 -0.066 1 92.69 89 PHE B CA 1
ATOM 1914 C C . PHE B 1 89 ? -14.727 9.336 -1.459 1 92.69 89 PHE B C 1
ATOM 1916 O O . PHE B 1 89 ? -14.008 9.289 -2.461 1 92.69 89 PHE B O 1
ATOM 1923 N N . ALA B 1 90 ? -16.016 9.383 -1.522 1 88.5 90 ALA B N 1
ATOM 1924 C CA . ALA B 1 90 ? -16.719 9.359 -2.803 1 88.5 90 ALA B CA 1
ATOM 1925 C C . ALA B 1 90 ? -16.344 10.57 -3.656 1 88.5 90 ALA B C 1
ATOM 1927 O O . ALA B 1 90 ? -16.469 10.531 -4.883 1 88.5 90 ALA B O 1
ATOM 1928 N N . LYS B 1 91 ? -15.977 11.602 -3 1 91 91 LYS B N 1
ATOM 1929 C CA . LYS B 1 91 ? -15.578 12.82 -3.701 1 91 91 LYS B CA 1
ATOM 1930 C C . LYS B 1 91 ? -14.086 12.812 -4.023 1 91 91 LYS B C 1
ATOM 1932 O O . LYS B 1 91 ? -13.547 13.812 -4.496 1 91 91 LYS B O 1
ATOM 1937 N N . GLY B 1 92 ? -13.398 11.711 -3.605 1 90.31 92 GLY B N 1
ATOM 1938 C CA . GLY B 1 92 ? -11.992 11.562 -3.922 1 90.31 92 GLY B CA 1
ATOM 1939 C C . GLY B 1 92 ? -11.078 12.156 -2.867 1 90.31 92 GLY B C 1
ATOM 1940 O O . GLY B 1 92 ? -9.883 12.352 -3.109 1 90.31 92 GLY B O 1
ATOM 1941 N N . ASN B 1 93 ? -11.727 12.609 -1.782 1 92.88 93 ASN B N 1
ATOM 1942 C CA . ASN B 1 93 ? -10.945 13.188 -0.697 1 92.88 93 ASN B CA 1
ATOM 1943 C C . ASN B 1 93 ? -10.523 12.133 0.317 1 92.88 93 ASN B C 1
ATOM 1945 O O . ASN B 1 93 ? -11.367 11.578 1.029 1 92.88 93 ASN B O 1
ATOM 1949 N N . PHE B 1 94 ? -9.219 11.93 0.327 1 94.38 94 PHE B N 1
ATOM 1950 C CA . PHE B 1 94 ? -8.656 10.898 1.19 1 94.38 94 PHE B CA 1
ATOM 1951 C C . PHE B 1 94 ? -7.723 11.508 2.229 1 94.38 94 PHE B C 1
ATOM 1953 O O . PHE B 1 94 ? -6.816 10.828 2.721 1 94.38 94 PHE B O 1
ATOM 1960 N N . SER B 1 95 ? -7.98 12.758 2.551 1 95.12 95 SER B N 1
ATOM 1961 C CA . SER B 1 95 ? -7.199 13.422 3.588 1 95.12 95 SER B CA 1
ATOM 1962 C C . SER B 1 95 ? -7.348 12.719 4.934 1 95.12 95 SER B C 1
ATOM 1964 O O . SER B 1 95 ? -8.367 12.078 5.195 1 95.12 95 SER B O 1
ATOM 1966 N N . ILE B 1 96 ? -6.316 12.828 5.73 1 97.62 96 ILE B N 1
ATOM 1967 C CA . ILE B 1 96 ? -6.383 12.289 7.086 1 97.62 96 ILE B CA 1
ATOM 1968 C C . ILE B 1 96 ? -5.945 13.359 8.086 1 97.62 96 ILE B C 1
ATOM 1970 O O . ILE B 1 96 ? -5.227 14.297 7.727 1 97.62 96 ILE B O 1
ATOM 1974 N N . LYS B 1 97 ? -6.465 13.203 9.273 1 98.19 97 LYS B N 1
ATOM 1975 C CA . LYS B 1 97 ? -6.055 14.047 10.391 1 98.19 97 LYS B CA 1
ATOM 1976 C C . LYS B 1 97 ? -5.117 13.297 11.328 1 98.19 97 LYS B C 1
ATOM 1978 O O . LYS B 1 97 ? -5.43 12.188 11.766 1 98.19 97 LYS B O 1
ATOM 1983 N N . LEU B 1 98 ? -3.975 13.828 11.602 1 98.38 98 LEU B N 1
ATOM 1984 C CA . LEU B 1 98 ? -3.025 13.297 12.578 1 98.38 98 LEU B CA 1
ATOM 1985 C C . LEU B 1 98 ? -2.998 14.164 13.836 1 98.38 98 LEU B C 1
ATOM 1987 O O . LEU B 1 98 ? -2.758 15.375 13.75 1 98.38 98 LEU B O 1
ATOM 1991 N N . SER B 1 99 ? -3.281 13.523 14.898 1 98.12 99 SER B N 1
ATOM 1992 C CA . SER B 1 99 ? -3.396 14.281 16.141 1 98.12 99 SER B CA 1
ATOM 1993 C C . SER B 1 99 ? -2.195 14.039 17.047 1 98.12 99 SER B C 1
ATOM 1995 O O . SER B 1 99 ? -1.371 13.164 16.781 1 98.12 99 SER B O 1
ATOM 1997 N N . ASN B 1 100 ? -2.084 14.938 18.141 1 97.38 100 ASN B N 1
ATOM 1998 C CA . ASN B 1 100 ? -1.029 14.844 19.141 1 97.38 100 ASN B CA 1
ATOM 1999 C C . ASN B 1 100 ? 0.349 14.727 18.5 1 97.38 100 ASN B C 1
ATOM 2001 O O . ASN B 1 100 ? 1.094 13.789 18.766 1 97.38 100 ASN B O 1
ATOM 2005 N N . LEU B 1 101 ? 0.62 15.719 17.719 1 97.19 101 LEU B N 1
ATOM 2006 C CA . LEU B 1 101 ? 1.825 15.719 16.891 1 97.19 101 LEU B CA 1
ATOM 2007 C C . LEU B 1 101 ? 3.076 15.688 17.766 1 97.19 101 LEU B C 1
ATOM 2009 O O . LEU B 1 101 ? 3.156 16.391 18.781 1 97.19 101 LEU B O 1
ATOM 2013 N N . LYS B 1 102 ? 3.994 14.852 17.375 1 96.69 102 LYS B N 1
ATOM 2014 C CA . LYS B 1 102 ? 5.32 14.719 17.969 1 96.69 102 LYS B CA 1
ATOM 2015 C C . LYS B 1 102 ? 6.406 15.203 17.016 1 96.69 102 LYS B C 1
ATOM 2017 O O . LYS B 1 102 ? 6.168 15.305 15.805 1 96.69 102 LYS B O 1
ATOM 2022 N N . LYS B 1 103 ? 7.547 15.469 17.562 1 94.06 103 LYS B N 1
ATOM 2023 C CA . LYS B 1 103 ? 8.68 15.859 16.719 1 94.06 103 LYS B CA 1
ATOM 2024 C C . LYS B 1 103 ? 8.992 14.773 15.695 1 94.06 103 LYS B C 1
ATOM 2026 O O . LYS B 1 103 ? 9.359 15.078 14.555 1 94.06 103 LYS B O 1
ATOM 2031 N N . SER B 1 104 ? 8.781 13.523 16.109 1 94.06 104 SER B N 1
ATOM 2032 C CA . SER B 1 104 ? 9.133 12.383 15.281 1 94.06 104 SER B CA 1
ATOM 2033 C C . SER B 1 104 ? 8.133 12.211 14.133 1 94.06 104 SER B C 1
ATOM 2035 O O . SER B 1 104 ? 8.359 11.414 13.219 1 94.06 104 SER B O 1
ATOM 2037 N N . ASP B 1 105 ? 7.02 12.945 14.172 1 95.81 105 ASP B N 1
ATOM 2038 C CA . ASP B 1 105 ? 6.031 12.852 13.102 1 95.81 105 ASP B CA 1
ATOM 2039 C C . ASP B 1 105 ? 6.488 13.617 11.859 1 95.81 105 ASP B C 1
ATOM 2041 O O . ASP B 1 105 ? 5.941 13.43 10.773 1 95.81 105 ASP B O 1
ATOM 2045 N N . ALA B 1 106 ? 7.453 14.547 12.023 1 94.06 106 ALA B N 1
ATOM 2046 C CA . ALA B 1 106 ? 7.941 15.312 10.883 1 94.06 106 ALA B CA 1
ATOM 2047 C C . ALA B 1 106 ? 8.562 14.398 9.828 1 94.06 106 ALA B C 1
ATOM 2049 O O . ALA B 1 106 ? 9.266 13.445 10.164 1 94.06 106 ALA B O 1
ATOM 2050 N N . GLY B 1 107 ? 8.25 14.727 8.57 1 93.2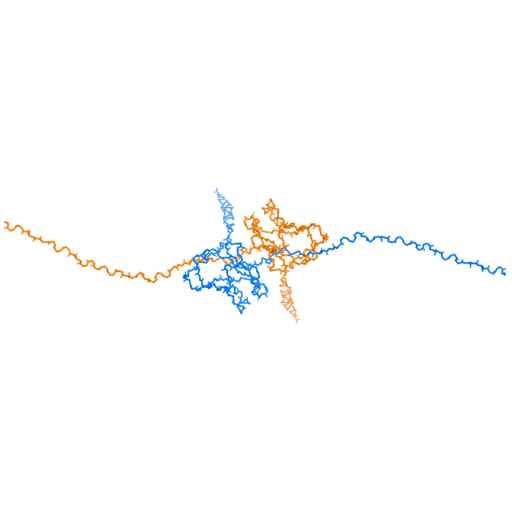5 107 GLY B N 1
ATOM 2051 C CA . GLY B 1 107 ? 8.805 13.938 7.488 1 93.25 107 GLY B CA 1
ATOM 2052 C C . GLY B 1 107 ? 7.883 13.828 6.289 1 93.25 107 GLY B C 1
ATOM 2053 O O . GLY B 1 107 ? 7.051 14.711 6.062 1 93.25 107 GLY B O 1
ATOM 2054 N N . ILE B 1 108 ? 8.062 12.82 5.449 1 89.62 108 ILE B N 1
ATOM 2055 C CA . ILE B 1 108 ? 7.363 12.68 4.176 1 89.62 108 ILE B CA 1
ATOM 2056 C C . ILE B 1 108 ? 6.25 11.641 4.305 1 89.62 108 ILE B C 1
ATOM 2058 O O . ILE B 1 108 ? 6.508 10.492 4.656 1 89.62 108 ILE B O 1
ATOM 2062 N N . TYR B 1 109 ? 5.055 12.102 4.059 1 91.88 109 TYR B N 1
ATOM 2063 C CA . TYR B 1 109 ? 3.883 11.234 3.963 1 91.88 109 TYR B CA 1
ATOM 2064 C C . TYR B 1 109 ? 3.426 11.094 2.516 1 91.88 109 TYR B C 1
ATOM 2066 O O . TYR B 1 109 ? 3.42 12.07 1.763 1 91.88 109 TYR B O 1
ATOM 2074 N N . THR B 1 110 ? 3.082 9.891 2.156 1 88.06 110 THR B N 1
ATOM 2075 C CA . THR B 1 110 ? 2.592 9.656 0.802 1 88.06 110 THR B CA 1
ATOM 2076 C C . THR B 1 110 ? 1.229 8.969 0.831 1 88.06 110 THR B C 1
ATOM 2078 O O . THR B 1 110 ? 1.002 8.07 1.639 1 88.06 110 THR B O 1
ATOM 2081 N N . CYS B 1 111 ? 0.321 9.523 0.113 1 89.94 111 CYS B N 1
ATOM 2082 C CA . CYS B 1 111 ? -0.981 8.922 -0.158 1 89.94 111 CYS B CA 1
ATOM 2083 C C . CYS B 1 111 ? -1.003 8.258 -1.53 1 89.94 111 CYS B C 1
ATOM 2085 O O . CYS B 1 111 ? -0.908 8.938 -2.553 1 89.94 111 CYS B O 1
ATOM 2087 N N . ASN B 1 112 ? -1.087 6.906 -1.55 1 83.25 112 ASN B N 1
ATOM 2088 C CA . ASN B 1 112 ? -0.958 6.129 -2.779 1 83.25 112 ASN B CA 1
ATOM 2089 C C . ASN B 1 112 ? -2.277 5.469 -3.166 1 83.25 112 ASN B C 1
ATOM 2091 O O . ASN B 1 112 ? -3 4.961 -2.307 1 83.25 112 ASN B O 1
ATOM 2095 N N . PHE B 1 113 ? -2.547 5.598 -4.465 1 81.38 113 PHE B N 1
ATOM 2096 C CA . PHE B 1 113 ? -3.697 4.898 -5.023 1 81.38 113 PHE B CA 1
ATOM 2097 C C . PHE B 1 113 ? -3.258 3.672 -5.812 1 81.38 113 PHE B C 1
ATOM 2099 O O . PHE B 1 113 ? -2.254 3.715 -6.527 1 81.38 113 PHE B O 1
ATOM 2106 N N . PRO B 1 114 ? -3.914 2.561 -5.496 1 71.62 114 PRO B N 1
ATOM 2107 C CA . PRO B 1 114 ? -3.549 1.399 -6.312 1 71.62 114 PRO B CA 1
ATOM 2108 C C . PRO B 1 114 ? -3.686 1.664 -7.809 1 71.62 114 PRO B C 1
ATOM 2110 O O . PRO B 1 114 ? -4.602 2.373 -8.234 1 71.62 114 PRO B O 1
ATOM 2113 N N . SER B 1 115 ? -2.607 1.486 -8.484 1 63.09 115 SER B N 1
ATOM 2114 C CA . SER B 1 115 ? -2.662 1.687 -9.93 1 63.09 115 SER B CA 1
ATOM 2115 C C . SER B 1 115 ? -3.707 0.782 -10.57 1 63.09 115 SER B C 1
ATOM 2117 O O . SER B 1 115 ? -3.822 -0.394 -10.219 1 63.09 115 SER B O 1
ATOM 2119 N N . THR B 1 116 ? -4.832 1.442 -10.953 1 53.75 116 THR B N 1
ATOM 2120 C CA . THR B 1 116 ? -5.812 0.692 -11.734 1 53.75 116 THR B CA 1
ATOM 2121 C C . THR B 1 116 ? -5.18 0.132 -13 1 53.75 116 THR B C 1
ATOM 2123 O O . THR B 1 116 ? -5.75 -0.748 -13.648 1 53.75 116 THR B O 1
ATOM 2126 N N . LEU B 1 117 ? -4.277 0.909 -13.477 1 52.06 117 LEU B N 1
ATOM 2127 C CA . LEU B 1 117 ? -3.875 0.481 -14.812 1 52.06 117 LEU B CA 1
ATOM 2128 C C . LEU B 1 117 ? -3.293 -0.928 -14.781 1 52.06 117 LEU B C 1
ATOM 2130 O O . LEU B 1 117 ? -3.467 -1.698 -15.727 1 52.06 117 LEU B O 1
ATOM 2134 N N . THR B 1 118 ? -2.508 -1.276 -13.68 1 52.25 118 THR B N 1
ATOM 2135 C CA . THR B 1 118 ? -1.967 -2.621 -13.852 1 52.25 118 THR B CA 1
ATOM 2136 C C . THR B 1 118 ? -1.743 -3.291 -12.5 1 52.25 118 THR B C 1
ATOM 2138 O O . THR B 1 118 ? -0.604 -3.438 -12.055 1 52.25 118 THR B O 1
ATOM 2141 N N . PRO B 1 119 ? -2.895 -3.262 -11.633 1 58.19 119 PRO B N 1
ATOM 2142 C CA . PRO B 1 119 ? -2.555 -4.152 -10.523 1 58.19 119 PRO B CA 1
ATOM 2143 C C . PRO B 1 119 ? -2.342 -5.598 -10.969 1 58.19 119 PRO B C 1
ATOM 2145 O O . PRO B 1 119 ? -3.041 -6.082 -11.859 1 58.19 119 PRO B O 1
ATOM 2148 N N . GLY B 1 120 ? -1.133 -6.176 -10.797 1 75.06 120 GLY B N 1
ATOM 2149 C CA . GLY B 1 120 ? -1.11 -7.621 -10.961 1 75.06 120 GLY B CA 1
ATOM 2150 C C . GLY B 1 120 ? -1.952 -8.352 -9.93 1 75.06 120 GLY B C 1
ATOM 2151 O O . GLY B 1 120 ? -1.664 -8.297 -8.734 1 75.06 120 GLY B O 1
ATOM 2152 N N . THR B 1 121 ? -3.16 -8.75 -10.273 1 79 121 THR B N 1
ATOM 2153 C CA . THR B 1 121 ? -4.004 -9.547 -9.383 1 79 121 THR B CA 1
ATOM 2154 C C . THR B 1 121 ? -3.807 -11.039 -9.648 1 79 121 THR B C 1
ATOM 2156 O O . THR B 1 121 ? -3.898 -11.484 -10.789 1 79 121 THR B O 1
ATOM 2159 N N . VAL B 1 122 ? -3.439 -11.742 -8.57 1 90.5 122 VAL B N 1
ATOM 2160 C CA . VAL B 1 122 ? -3.219 -13.18 -8.656 1 90.5 122 VAL B CA 1
ATOM 2161 C C . VAL B 1 122 ? -4.191 -13.906 -7.73 1 90.5 122 VAL B C 1
ATOM 2163 O O . VAL B 1 122 ? -4.309 -13.57 -6.547 1 90.5 122 VAL B O 1
ATOM 2166 N N . GLN B 1 123 ? -5.023 -14.742 -8.242 1 92.06 123 GLN B N 1
ATOM 2167 C CA . GLN B 1 123 ? -5.789 -15.68 -7.426 1 92.06 123 GLN B CA 1
ATOM 2168 C C . GLN B 1 123 ? -5 -16.969 -7.184 1 92.06 123 GLN B C 1
ATOM 2170 O O . GLN B 1 123 ? -4.754 -17.734 -8.117 1 92.06 123 GLN B O 1
ATOM 2175 N N . LEU B 1 124 ? -4.586 -17.203 -5.953 1 95.38 124 LEU B N 1
ATOM 2176 C CA . LEU B 1 124 ? -3.865 -18.422 -5.59 1 95.38 124 LEU B CA 1
ATOM 2177 C C . LEU B 1 124 ? -4.824 -19.5 -5.109 1 95.38 124 LEU B C 1
ATOM 2179 O O . LEU B 1 124 ? -5.633 -19.266 -4.211 1 95.38 124 LEU B O 1
ATOM 2183 N N . ARG B 1 125 ? -4.785 -20.609 -5.77 1 93.12 125 ARG B N 1
ATOM 2184 C CA . ARG B 1 125 ? -5.496 -21.812 -5.344 1 93.12 125 ARG B CA 1
ATOM 2185 C C . ARG B 1 125 ? -4.531 -22.859 -4.785 1 93.12 125 ARG B C 1
ATOM 2187 O O . ARG B 1 125 ? -3.549 -23.219 -5.438 1 93.12 125 ARG B O 1
ATOM 2194 N N . VAL B 1 126 ? -4.812 -23.234 -3.557 1 94.19 126 VAL B N 1
ATOM 2195 C CA . VAL B 1 126 ? -3.949 -24.219 -2.906 1 94.19 126 VAL B CA 1
ATOM 2196 C C . VAL B 1 126 ? -4.668 -25.562 -2.818 1 94.19 126 VAL B C 1
ATOM 2198 O O . VAL B 1 126 ? -5.777 -25.641 -2.283 1 94.19 126 VAL B O 1
ATOM 2201 N N . THR B 1 127 ? -4.078 -26.625 -3.404 1 90.38 127 THR B N 1
ATOM 2202 C CA . THR B 1 127 ? -4.684 -27.953 -3.396 1 90.38 127 THR B CA 1
ATOM 2203 C C . THR B 1 127 ? -3.768 -28.953 -2.703 1 90.38 127 THR B C 1
ATOM 2205 O O . THR B 1 127 ? -2.561 -28.734 -2.588 1 90.38 127 THR B O 1
ATOM 2208 N N . GLU B 1 128 ? -4.309 -29.953 -1.95 1 87.44 128 GLU B N 1
ATOM 2209 C CA . GLU B 1 128 ? -3.572 -31.078 -1.355 1 87.44 128 GLU B CA 1
ATOM 2210 C C . GLU B 1 128 ? -3.127 -32.062 -2.418 1 87.44 128 GLU B C 1
ATOM 2212 O O . GLU B 1 128 ? -3.844 -32.312 -3.393 1 87.44 128 GLU B O 1
ATOM 2217 N N . ASN B 1 129 ? -1.797 -32.188 -2.443 1 70.81 129 ASN B N 1
ATOM 2218 C CA . ASN B 1 129 ? -1.387 -33.281 -3.348 1 70.81 129 ASN B CA 1
ATOM 2219 C C . ASN B 1 129 ? -2.127 -34.562 -3.049 1 70.81 129 ASN B C 1
ATOM 2221 O O . ASN B 1 129 ? -2.184 -35 -1.898 1 70.81 129 ASN B O 1
ATOM 2225 N N . ARG B 1 130 ? -3.236 -34.812 -3.523 1 59.53 130 ARG B N 1
ATOM 2226 C CA . ARG B 1 130 ? -3.795 -36.156 -3.379 1 59.53 130 ARG B CA 1
ATOM 2227 C C . ARG B 1 130 ? -2.848 -37.188 -3.947 1 59.53 130 ARG B C 1
ATOM 2229 O O . ARG B 1 130 ? -2.643 -37.25 -5.16 1 59.53 130 ARG B O 1
ATOM 2236 N N . THR B 1 131 ? -1.628 -37.219 -3.443 1 53.72 131 THR B N 1
ATOM 2237 C CA . THR B 1 131 ? -0.973 -38.438 -3.932 1 53.72 131 THR B CA 1
ATOM 2238 C C . THR B 1 131 ? -1.966 -39.594 -4.02 1 53.72 131 THR B C 1
ATOM 2240 O O . THR B 1 131 ? -1.963 -40.344 -4.992 1 53.72 131 THR B O 1
ATOM 2243 N N . GLY B 1 132 ? -2.332 -40.062 -2.711 1 48.59 132 GLY B N 1
ATOM 2244 C CA . GLY B 1 132 ? -2.697 -41.438 -2.521 1 48.59 132 GLY B CA 1
ATOM 2245 C C . GLY B 1 132 ? -4.008 -41.812 -3.193 1 48.59 132 GLY B C 1
ATOM 2246 O O . GLY B 1 132 ? -4.891 -42.406 -2.564 1 48.59 132 GLY B O 1
ATOM 2247 N N . ASP B 1 133 ? -4.609 -41.062 -4.016 1 44.88 133 ASP B N 1
ATOM 2248 C CA . ASP B 1 133 ? -5.73 -41.875 -4.445 1 44.88 133 ASP B CA 1
ATOM 2249 C C . ASP B 1 133 ? -5.246 -43.219 -4.984 1 44.88 133 ASP B C 1
ATOM 2251 O O . ASP B 1 133 ? -4.605 -43.281 -6.035 1 44.88 133 ASP B O 1
ATOM 2255 N N . VAL B 1 134 ? -4.68 -44.031 -4.062 1 44.31 134 VAL B N 1
ATOM 2256 C CA . VAL B 1 134 ? -4.574 -45.469 -4.32 1 44.31 134 VAL B CA 1
ATOM 2257 C C . VAL B 1 134 ? -5.746 -45.906 -5.191 1 44.31 134 VAL B C 1
ATOM 2259 O O . VAL B 1 134 ? -6.906 -45.719 -4.832 1 44.31 134 VAL B O 1
ATOM 2262 N N . MET B 1 135 ? -5.637 -45.812 -6.445 1 45 135 MET B N 1
ATOM 2263 C CA . MET B 1 135 ? -6.535 -46.625 -7.285 1 45 135 MET B CA 1
ATOM 2264 C C . MET B 1 135 ? -6.953 -47.906 -6.574 1 45 135 MET B C 1
ATOM 2266 O O . MET B 1 135 ? -6.125 -48.781 -6.328 1 45 135 MET B O 1
ATOM 2270 N N . ARG B 1 136 ? -7.738 -47.75 -5.551 1 44.12 136 ARG B N 1
ATOM 2271 C CA . ARG B 1 136 ? -8.344 -48.969 -5.082 1 44.12 136 ARG B CA 1
ATOM 2272 C C . ARG B 1 136 ? -8.75 -49.875 -6.258 1 44.12 136 ARG B C 1
ATOM 2274 O O . ARG B 1 136 ? -9.508 -49.438 -7.129 1 44.12 136 ARG B O 1
ATOM 2281 N N . ARG B 1 137 ? -7.836 -50.781 -6.684 1 44.88 137 ARG B N 1
ATOM 2282 C CA . ARG B 1 137 ? -8.18 -51.875 -7.582 1 44.88 137 ARG B CA 1
ATOM 2283 C C . ARG B 1 137 ? -9.562 -52.438 -7.266 1 44.88 137 ARG B C 1
ATOM 2285 O O . ARG B 1 137 ? -9.859 -52.719 -6.109 1 44.88 137 ARG B O 1
ATOM 2292 N N . PRO B 1 138 ? -10.531 -52.094 -8.062 1 48 138 PRO B N 1
ATOM 2293 C CA . PRO B 1 138 ? -11.82 -52.75 -7.867 1 48 138 PRO B CA 1
ATOM 2294 C C . PRO B 1 138 ? -11.68 -54.281 -7.723 1 48 138 PRO B C 1
ATOM 2296 O O . PRO B 1 138 ? -11.086 -54.906 -8.578 1 48 138 PRO B O 1
ATOM 2299 N N . ASP B 1 139 ? -11.25 -54.844 -6.566 1 43.81 139 ASP B N 1
ATOM 2300 C CA . ASP B 1 139 ? -11.336 -56.281 -6.438 1 43.81 139 ASP B CA 1
ATOM 2301 C C . ASP B 1 139 ? -12.711 -56.812 -6.852 1 43.81 139 ASP B C 1
ATOM 2303 O O . ASP B 1 139 ? -13.227 -57.75 -6.277 1 43.81 139 ASP B O 1
ATOM 2307 N N . SER B 1 140 ? -13.57 -56.094 -7.551 1 42.22 140 SER B N 1
ATOM 2308 C CA . SER B 1 140 ? -14.922 -56.625 -7.633 1 42.22 140 SER B CA 1
ATOM 2309 C C . SER B 1 140 ? -14.953 -57.906 -8.445 1 42.22 140 SER B C 1
ATOM 2311 O O . SER B 1 140 ? -15.844 -58.125 -9.273 1 42.22 140 SER B O 1
ATOM 2313 N N . LEU B 1 141 ? -13.82 -58.719 -8.586 1 39.59 141 LEU B N 1
ATOM 2314 C CA . LEU B 1 141 ? -14.07 -59.844 -9.477 1 39.59 141 LEU B CA 1
ATOM 2315 C C . LEU B 1 141 ? -15.281 -60.656 -9.008 1 39.59 141 LEU B C 1
ATOM 2317 O O . LEU B 1 141 ? -15.555 -61.75 -9.531 1 39.59 141 LEU B O 1
ATOM 2321 N N . LEU B 1 142 ? -15.812 -60.344 -7.871 1 39.84 142 LEU B N 1
ATOM 2322 C CA . LEU B 1 142 ? -16.578 -61.531 -7.441 1 39.84 142 LEU B CA 1
ATOM 2323 C C . LEU B 1 142 ? -17.812 -61.719 -8.305 1 39.84 142 LEU B C 1
ATOM 2325 O O . LEU B 1 142 ? -18.828 -61.031 -8.086 1 39.84 142 LEU B O 1
ATOM 2329 N N . LEU B 1 143 ? -17.734 -61.438 -9.641 1 34.75 143 LEU B N 1
ATOM 2330 C CA . LEU B 1 143 ? -19.031 -61.562 -10.312 1 34.75 143 LEU B CA 1
ATOM 2331 C C . LEU B 1 143 ? -19.688 -62.906 -10 1 34.75 143 LEU B C 1
ATOM 2333 O O . LEU B 1 143 ? -19 -63.906 -9.844 1 34.75 143 LEU B O 1
ATOM 2337 N N . PHE B 1 144 ? -21.094 -62.844 -9.797 1 38.75 144 PHE B N 1
ATOM 2338 C CA . PHE B 1 144 ? -22.312 -63.594 -9.516 1 38.75 144 PHE B CA 1
ATOM 2339 C C . PHE B 1 144 ? -22.531 -64.688 -10.57 1 38.75 144 PHE B C 1
ATOM 2341 O O . PHE B 1 144 ? -22.75 -64.375 -11.742 1 38.75 144 PHE B O 1
ATOM 2348 N N . LEU B 1 145 ? -21.703 -65.812 -10.602 1 38.59 145 LEU B N 1
ATOM 2349 C CA . LEU B 1 145 ? -21.984 -67 -11.375 1 38.59 145 LEU B CA 1
ATOM 2350 C C . LEU B 1 145 ? -23.438 -67.438 -11.211 1 38.59 145 LEU B C 1
ATOM 2352 O O . LEU B 1 145 ? -23.828 -67.938 -10.133 1 38.59 145 LEU B O 1
ATOM 2356 N N . LEU B 1 146 ? -24.438 -66.625 -11.625 1 35.03 146 LEU B N 1
ATOM 2357 C CA . LEU B 1 146 ? -25.844 -67 -11.641 1 35.03 146 LEU B CA 1
ATOM 2358 C C . LEU B 1 146 ? -26.047 -68.312 -12.328 1 35.03 146 LEU B C 1
ATOM 2360 O O . LEU B 1 146 ? -25.609 -68.562 -13.461 1 35.03 146 LEU B O 1
ATOM 2364 N N . GLY B 1 147 ? -26.266 -69.438 -11.539 1 39.53 147 GLY B N 1
ATOM 2365 C CA . GLY B 1 147 ? -26.703 -70.812 -11.766 1 39.53 147 GLY B CA 1
ATOM 2366 C C . GLY B 1 147 ? -27.875 -70.938 -12.711 1 39.53 147 GLY B C 1
ATOM 2367 O O . GLY B 1 147 ? -28.969 -70.438 -12.398 1 39.53 147 GLY B O 1
ATOM 2368 N N . CYS B 1 148 ? -27.734 -70.562 -14.008 1 40.47 148 CYS B N 1
ATOM 2369 C CA . CYS B 1 148 ? -28.797 -70.875 -14.969 1 40.47 148 CYS B CA 1
ATOM 2370 C C . CYS B 1 148 ? -29.203 -72.312 -14.93 1 40.47 148 CYS B C 1
ATOM 2372 O O . CYS B 1 148 ? -28.453 -73.188 -15.391 1 40.47 148 CYS B O 1
ATOM 2374 N N . VAL B 1 149 ? -29.609 -72.812 -13.805 1 39.28 149 VAL B N 1
ATOM 2375 C CA . VAL B 1 149 ? -30.234 -74.188 -13.773 1 39.28 149 VAL B CA 1
ATOM 2376 C C . VAL B 1 149 ? -31.469 -74.188 -14.688 1 39.28 149 VAL B C 1
ATOM 2378 O O . VAL B 1 149 ? -32.5 -73.625 -14.352 1 39.28 149 VAL B O 1
ATOM 2381 N N . LEU B 1 150 ? -31.453 -73.625 -15.891 1 37.72 150 LEU B N 1
ATOM 2382 C CA . LEU B 1 150 ? -32.656 -73.812 -16.688 1 37.72 150 LEU B CA 1
ATOM 2383 C C . LEU B 1 150 ? -33.094 -75.25 -16.703 1 37.72 150 LEU B C 1
ATOM 2385 O O . LEU B 1 150 ? -32.25 -76.188 -16.75 1 37.72 150 LEU B O 1
ATOM 2389 N N . LEU B 1 151 ? -34.406 -75.438 -16.203 1 37.28 151 LEU B N 1
ATOM 2390 C CA . LEU B 1 151 ? -35.469 -76.438 -16.141 1 37.28 151 LEU B CA 1
ATOM 2391 C C . LEU B 1 151 ? -35.656 -77.125 -17.484 1 37.28 151 LEU B C 1
ATOM 2393 O O . LEU B 1 151 ? -35.906 -76.5 -18.5 1 37.28 151 LEU B O 1
ATOM 2397 N N . SER B 1 152 ? -34.781 -78.188 -17.734 1 38.75 152 SER B N 1
ATOM 2398 C CA . SER B 1 152 ? -34.906 -79.25 -18.734 1 38.75 152 SER B CA 1
ATOM 2399 C C . SER B 1 152 ? -36.281 -79.875 -18.719 1 38.75 152 SER B C 1
ATOM 2401 O O . SER B 1 152 ? -36.531 -80.812 -19.469 1 38.75 152 SER B O 1
ATOM 2403 N N . ASN B 1 153 ? -37.375 -79.25 -18.219 1 29.58 153 ASN B N 1
ATOM 2404 C CA . ASN B 1 153 ? -38.469 -80.062 -18.75 1 29.58 153 ASN B CA 1
ATOM 2405 C C . ASN B 1 153 ? -38.656 -79.875 -20.234 1 29.58 153 ASN B C 1
ATOM 2407 O O . ASN B 1 153 ? -38.625 -78.688 -20.719 1 29.58 153 ASN B O 1
#

Foldseek 3Di:
DPPPVPPVVVVVVVVVVPPPPPVPPDDDDDDDDAQFKDKDWFFDPDADQWKFKDFPVPAGLWIGDNLRIGCPRHDPVQPPQKAFDSVCVRVRTTIIMGGNDDPVSDGDMDIDDPPPVDDPDDDDDDDPPCPPPVPPPCPVVPPDPPPPPDDPD/DPPPVPPVVVVVVVVVVPPPPPVPPDDDDDDDDAQFKDKDWFFDPDADQWKFKDFPVPAGCWIGDNLRIGCPRHDPVQPPFKAFDSVCVRVRTTIIMGGNDDPVNDGDMDIDDPPPVDDPDDDDDDDPPPPPPPPPPPPVVPDDPPPPPPDPD